Protein AF-A0A3S9SW79-F1 (afdb_monomer_lite)

pLDDT: mean 76.72, std 14.73, range [42.56, 94.56]

Organism: NCBI:txid1323375

InterPro domains:
  IPR001387 Cro/C1-type, helix-turn-helix domain [PF01381] (6-57)
  IPR001387 Cro/C1-type, helix-turn-helix domain [PF01381] (70-118)
  IPR001387 Cro/C1-type, helix-turn-helix domain [PS50943] (6-61)
  IPR001387 Cro/C1-type, helix-turn-helix domain [PS50943] (70-123)
  IPR001387 Cro/C1-type, helix-turn-helix domain [SM00530] (5-60)
  IPR001387 Cro/C1-type, helix-turn-helix domain [SM00530] (69-124)
  IPR001387 Cro/C1-type, helix-turn-helix domain [cd00093] (3-59)
  IPR001387 Cro/C1-type, helix-turn-helix domain [cd00093] (67-120)
  IPR010982 Lambda repressor-like, DNA-binding domain superfamily [G3DSA:1.10.260.40] (1-61)
  IPR010982 Lambda repressor-like, DNA-binding domain superfamily [G3DSA:1.10.260.40] (62-124)
  IPR010982 Lambda repressor-like, DNA-binding domain superfamily [SSF47413] (2-58)
  IPR010982 Lambda repressor-like, DNA-binding domain superfamily [SSF47413] (64-121)
  IPR050807 Transcriptional regulator/dioxygenase, bacterial-type [PTHR46797] (65-143)

Radius of gyration: 31.74 Å; chains: 1; bounding box: 71×30×80 Å

Foldseek 3Di:
DVLCVLVVLCVVVVHDLVNLCVQQVHDSVVNVCSNVVVDPDDLSRQLVSCVVSVDDCLVVDDDPDPLCSLVSLCVNVVHDLCRLCVQLVHDSVVNVCSNVVVDDDDPSSVVSSCVVSVHDCPVCVVVCVVVVVVVVVVVVLVVLQVVLQVVLCVVVVAWHWDWDADPQKIKIWIQHPVQGIDIDIDRNCQSVVDDPPRVVVVSVVRVVVRVVVSVVSVVVVD

Sequence (222 aa):
MIGEKLRKIREEKGLSIQQVTQIIGCSKNYLYRVEKGWQGVGLKYALKIEKIYGINLLDEIKFRSIGEKIKYARERLGLTEKQVAEKVGVSPDYIRALESNSKKPGVYIAEKLYKLLQMERELMEVQKQINTRMTKASMRKEKIGKELEKILNKTLKNGNITVACENDTYSIIAEVPHLGKARTSIPCRYLVLYGQETWKREARAVMYDLIREFARKQKRGA

Secondary structure (DSSP, 8-state):
-HHHHHHHHHHHTT--HHHHHHHHT--HHHHHHHHTTSSPPPHHHHHHHHHHHT---TTTS--SSHHHHHHHHHHHTT--HHHHHHHHTS-HHHHHHHHTTSS---HHHHHHHHHHHT----TTHHHHHHHHHHHHHHHHHHHHHHHHHHHHHHHSTT-EEEEEEETTEEEEEEEETTTEEEEEEEEHHHHHSS-TTTHHHHHHHHHHHHHHHHHHHHHT--

Structure (mmCIF, N/CA/C/O backbone):
data_AF-A0A3S9SW79-F1
#
_entry.id   AF-A0A3S9SW79-F1
#
loop_
_atom_site.group_PDB
_atom_site.id
_atom_site.type_symbol
_atom_site.label_atom_id
_atom_site.label_alt_id
_atom_site.label_comp_id
_atom_site.label_asym_id
_atom_site.label_entity_id
_atom_site.label_seq_id
_atom_site.pdbx_PDB_ins_code
_atom_site.Cartn_x
_atom_site.Cartn_y
_atom_site.Cartn_z
_atom_site.occupancy
_atom_site.B_iso_or_equiv
_atom_site.auth_seq_id
_atom_site.auth_comp_id
_atom_site.auth_asym_id
_atom_site.auth_atom_id
_atom_site.pdbx_PDB_model_num
ATOM 1 N N . MET A 1 1 ? -0.38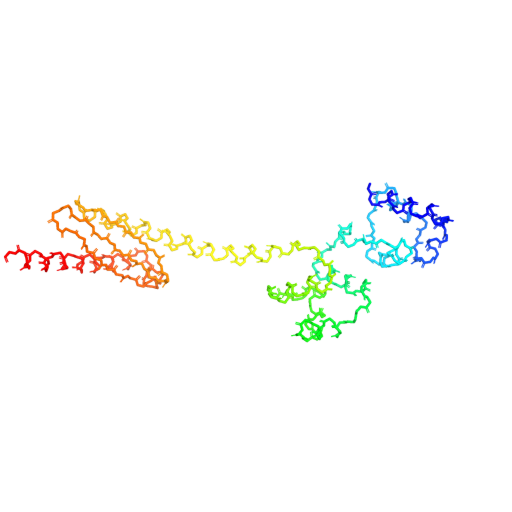2 14.163 18.769 1.00 71.56 1 MET A N 1
ATOM 2 C CA . MET A 1 1 ? -0.392 12.792 18.182 1.00 71.56 1 MET A CA 1
ATOM 3 C C . MET A 1 1 ? -1.805 12.399 17.735 1.00 71.56 1 MET A C 1
ATOM 5 O O . MET A 1 1 ? -2.753 13.025 18.193 1.00 71.56 1 MET A O 1
ATOM 9 N N . ILE A 1 2 ? -1.986 11.384 16.873 1.00 84.00 2 ILE A N 1
ATOM 10 C CA . ILE A 1 2 ? -3.324 10.960 16.390 1.00 84.00 2 ILE A CA 1
ATOM 11 C C . ILE A 1 2 ? -4.296 10.593 17.524 1.00 84.00 2 ILE A C 1
ATOM 13 O O . ILE A 1 2 ? -5.477 10.923 17.455 1.00 84.00 2 ILE A O 1
ATOM 17 N N . GLY A 1 3 ? -3.791 9.999 18.610 1.00 86.75 3 GLY A N 1
ATOM 18 C CA . GLY A 1 3 ? -4.587 9.660 19.794 1.00 86.75 3 GLY A CA 1
ATOM 19 C C . GLY A 1 3 ? -5.270 10.869 20.440 1.00 86.75 3 GLY A C 1
ATOM 20 O O . GLY A 1 3 ? -6.457 10.826 20.752 1.00 86.75 3 GLY A O 1
ATOM 21 N N . GLU A 1 4 ? -4.557 11.987 20.563 1.00 88.00 4 GLU A N 1
ATOM 22 C CA . GLU A 1 4 ? -5.117 13.217 21.131 1.00 88.00 4 GLU A CA 1
ATOM 23 C C . GLU A 1 4 ? -6.181 13.824 20.216 1.00 88.00 4 GLU A C 1
ATOM 25 O O . GLU A 1 4 ? -7.192 14.324 20.704 1.00 88.00 4 GLU A O 1
ATOM 30 N N . LYS A 1 5 ? -5.983 13.745 18.891 1.00 89.31 5 LYS A N 1
ATOM 31 C CA . LYS A 1 5 ? -6.990 14.177 17.911 1.00 89.31 5 LYS A CA 1
ATOM 32 C C . LYS A 1 5 ? -8.276 13.358 18.070 1.00 89.31 5 LYS A C 1
ATOM 34 O O . LYS A 1 5 ? -9.353 13.933 18.161 1.00 89.31 5 LYS A O 1
ATOM 39 N N . LEU A 1 6 ? -8.158 12.029 18.172 1.00 89.94 6 LEU A N 1
ATOM 40 C CA . LEU A 1 6 ? -9.296 11.132 18.410 1.00 89.94 6 LEU A CA 1
ATOM 41 C C . LEU A 1 6 ? -10.041 11.487 19.697 1.00 89.94 6 LEU A C 1
ATOM 43 O O . LEU A 1 6 ? -11.268 11.561 19.700 1.00 89.94 6 LEU A O 1
ATOM 47 N N . ARG A 1 7 ? -9.300 11.756 20.776 1.00 91.00 7 ARG A N 1
ATOM 48 C CA . ARG A 1 7 ? -9.883 12.157 22.054 1.00 91.00 7 ARG A CA 1
ATOM 49 C C . ARG A 1 7 ? -10.677 13.459 21.943 1.00 91.00 7 ARG A C 1
ATOM 51 O O . ARG A 1 7 ? -11.814 13.493 22.401 1.00 91.00 7 ARG A O 1
ATOM 58 N N . LYS A 1 8 ? -10.107 14.491 21.312 1.00 91.38 8 LYS A N 1
ATOM 59 C CA . LYS A 1 8 ? -10.785 15.783 21.115 1.00 91.38 8 LYS A CA 1
ATOM 60 C C . LYS A 1 8 ? -12.092 15.618 20.349 1.00 91.38 8 LYS A C 1
ATOM 62 O O . LYS A 1 8 ? -13.130 16.037 20.837 1.00 91.38 8 LYS A O 1
ATOM 67 N N . ILE A 1 9 ? -12.068 14.898 19.228 1.00 90.88 9 ILE A N 1
ATOM 68 C CA . ILE A 1 9 ? -13.274 14.655 18.422 1.00 90.88 9 ILE A CA 1
ATOM 69 C C . ILE A 1 9 ? -14.312 13.844 19.213 1.00 90.88 9 ILE A C 1
ATOM 71 O O . ILE A 1 9 ? -15.514 14.063 19.075 1.00 90.88 9 ILE A O 1
ATOM 75 N N . ARG A 1 10 ? -13.874 12.905 20.067 1.00 92.94 10 ARG A N 1
ATOM 76 C CA . ARG A 1 10 ? -14.788 12.162 20.948 1.00 92.94 10 ARG A CA 1
ATOM 77 C C . ARG A 1 10 ? -15.518 13.108 21.905 1.00 92.94 10 ARG A C 1
ATOM 79 O O . ARG A 1 10 ? -16.727 12.981 22.078 1.00 92.94 10 ARG A O 1
ATOM 86 N N . GLU A 1 11 ? -14.762 14.002 22.537 1.00 91.56 11 GLU A N 1
ATOM 87 C CA . GLU A 1 11 ? -15.253 14.976 23.514 1.00 91.56 11 GLU A CA 1
ATOM 88 C C . GLU A 1 11 ? -16.158 16.027 22.847 1.00 91.56 11 GLU A C 1
ATOM 90 O O . GLU A 1 11 ? -17.237 16.294 23.363 1.00 91.56 11 GLU A O 1
ATOM 95 N N . GLU A 1 12 ? -15.803 16.516 21.656 1.00 92.19 12 GLU A N 1
ATOM 96 C CA . GLU A 1 12 ? -16.633 17.415 20.833 1.00 92.19 12 GLU A CA 1
ATOM 97 C C . GLU A 1 12 ? -17.979 16.786 20.450 1.00 92.19 12 GLU A C 1
ATOM 99 O O . GLU A 1 12 ? -19.007 17.458 20.447 1.00 92.19 12 GLU A O 1
ATOM 104 N N . LYS A 1 13 ? -17.998 15.478 20.169 1.00 89.94 13 LYS A N 1
ATOM 105 C CA . LYS A 1 13 ? -19.234 14.725 19.903 1.00 89.94 13 LYS A CA 1
ATOM 106 C C . LYS A 1 13 ? -19.979 14.300 21.176 1.00 89.94 13 LYS A C 1
ATOM 108 O O . LYS A 1 13 ? -20.995 13.617 21.072 1.00 89.94 13 LYS A O 1
ATOM 113 N N . GLY A 1 14 ? -19.475 14.644 22.365 1.00 91.00 14 GLY A N 1
ATOM 114 C CA . GLY A 1 14 ? -20.087 14.297 23.652 1.00 91.00 14 GLY A CA 1
ATOM 115 C C . GLY A 1 14 ? -20.115 12.795 23.959 1.00 91.00 14 GLY A C 1
ATOM 116 O O . GLY A 1 14 ? -20.928 12.344 24.765 1.00 91.00 14 GLY A O 1
ATOM 117 N N . LEU A 1 15 ? -19.263 11.990 23.316 1.00 91.62 15 LEU A N 1
ATOM 118 C CA . LEU A 1 15 ? -19.290 10.534 23.448 1.00 91.62 15 LEU A CA 1
ATOM 119 C C . LEU A 1 15 ? -18.420 10.057 24.619 1.00 91.62 15 LEU A C 1
ATOM 121 O O . LEU A 1 15 ? -17.242 10.407 24.752 1.00 91.62 15 LEU A O 1
ATOM 125 N N . SER A 1 16 ? -18.956 9.165 25.451 1.00 93.00 16 SER A N 1
ATOM 126 C CA . SER A 1 16 ? -18.148 8.465 26.454 1.00 93.00 16 SER A CA 1
ATOM 127 C C . SER A 1 16 ? -17.285 7.376 25.809 1.00 93.00 16 SER A C 1
ATOM 129 O O . SER A 1 16 ? -17.657 6.768 24.802 1.00 93.00 16 SER A O 1
ATOM 131 N N . ILE A 1 17 ? -16.146 7.058 26.435 1.00 90.31 17 ILE A N 1
ATOM 132 C CA . ILE A 1 17 ? -15.296 5.925 26.023 1.00 90.31 17 ILE A CA 1
ATOM 133 C C . ILE A 1 17 ? -16.127 4.635 25.957 1.00 90.31 17 ILE A C 1
ATOM 135 O O . ILE A 1 17 ? -15.972 3.850 25.026 1.00 90.31 17 ILE A O 1
ATOM 139 N N . GLN A 1 18 ? -17.051 4.438 26.904 1.00 92.00 18 GLN A N 1
ATOM 140 C CA . GLN A 1 18 ? -17.908 3.256 26.955 1.00 92.00 18 GLN A CA 1
ATOM 141 C C . GLN A 1 18 ? -18.818 3.143 25.728 1.00 92.00 18 GLN A C 1
ATOM 143 O O . GLN A 1 18 ? -18.811 2.099 25.077 1.00 92.00 18 GLN A O 1
ATOM 148 N N . GLN A 1 19 ? -19.533 4.213 25.373 1.00 90.88 19 GLN A N 1
ATOM 149 C CA . GLN A 1 19 ? -20.408 4.229 24.195 1.00 90.88 19 GLN A CA 1
ATOM 150 C C . GLN A 1 19 ? -19.625 3.913 22.918 1.00 90.88 19 GLN A C 1
ATOM 152 O O . GLN A 1 19 ? -20.016 3.033 22.153 1.00 90.88 19 GLN A O 1
ATOM 157 N N . VAL A 1 20 ? -18.469 4.556 22.721 1.00 91.25 20 VAL A N 1
ATOM 158 C CA . VAL A 1 20 ? -17.630 4.308 21.540 1.00 91.25 20 VAL A CA 1
ATOM 159 C C . VAL A 1 20 ? -17.139 2.860 21.503 1.00 91.25 20 VAL A C 1
ATOM 161 O O . VAL A 1 20 ? -17.222 2.200 20.466 1.00 91.25 20 VAL A O 1
ATOM 164 N N . THR A 1 21 ? -16.668 2.326 22.632 1.00 92.62 21 THR A N 1
ATOM 165 C CA . THR A 1 21 ? -16.169 0.943 22.701 1.00 92.62 21 THR A CA 1
ATOM 166 C C . THR A 1 21 ? -17.250 -0.091 22.409 1.00 92.62 21 THR A C 1
ATOM 168 O O . THR A 1 21 ? -16.954 -1.106 21.780 1.00 92.62 21 THR A O 1
ATOM 171 N N . GLN A 1 22 ? -18.501 0.189 22.783 1.00 91.81 22 GLN A N 1
ATOM 172 C CA . GLN A 1 22 ? -19.644 -0.681 22.521 1.00 91.81 22 GLN A CA 1
ATOM 173 C C . GLN A 1 22 ? -20.011 -0.709 21.031 1.00 91.81 22 GLN A C 1
ATOM 175 O O . GLN A 1 22 ? -20.285 -1.778 20.494 1.00 91.81 22 GLN A O 1
ATOM 180 N N . ILE A 1 23 ? -19.917 0.431 20.339 1.00 90.19 23 ILE A N 1
ATOM 181 C CA . ILE A 1 23 ? -20.141 0.518 18.885 1.00 90.19 23 ILE A CA 1
ATOM 182 C C . ILE A 1 23 ? -19.002 -0.169 18.112 1.00 90.19 23 ILE A C 1
ATOM 184 O O . ILE A 1 23 ? -19.226 -0.926 17.164 1.00 90.19 23 ILE A O 1
ATOM 188 N N . ILE A 1 24 ? -17.750 0.075 18.509 1.00 90.12 24 ILE A N 1
ATOM 189 C CA . ILE A 1 24 ? -16.577 -0.501 17.836 1.00 90.12 24 ILE A CA 1
ATOM 190 C C . ILE A 1 24 ? -16.459 -2.008 18.121 1.00 90.12 24 ILE A C 1
ATOM 192 O O . ILE A 1 24 ? -16.020 -2.773 17.252 1.00 90.12 24 ILE A O 1
ATOM 196 N N . GLY A 1 25 ? -16.868 -2.447 19.312 1.00 90.31 25 GLY A N 1
ATOM 197 C CA . GLY A 1 25 ? -16.640 -3.797 19.824 1.00 90.31 25 GLY A CA 1
ATOM 198 C C . GLY A 1 25 ? -15.189 -4.010 20.266 1.00 90.31 25 GLY A C 1
ATOM 199 O O . GLY A 1 25 ? -14.584 -5.026 19.927 1.00 90.31 25 GLY A O 1
ATOM 200 N N . CYS A 1 26 ? -14.600 -3.029 20.957 1.00 89.75 26 CYS A N 1
ATOM 201 C CA . CYS A 1 26 ? -13.252 -3.107 21.533 1.00 89.75 26 CYS A CA 1
ATOM 202 C C . CYS A 1 26 ? -13.289 -2.902 23.058 1.00 89.75 26 CYS A C 1
ATOM 204 O O . CYS A 1 26 ? -14.315 -2.526 23.615 1.00 89.75 26 CYS A O 1
ATOM 206 N N . SER A 1 27 ? -12.184 -3.167 23.763 1.00 92.88 27 SER A N 1
ATOM 207 C CA . SER A 1 27 ? -12.131 -2.945 25.214 1.00 92.88 27 SER A CA 1
ATOM 208 C C . SER A 1 27 ? -11.918 -1.465 25.557 1.00 92.88 27 SER A C 1
ATOM 210 O O . SER A 1 27 ? -11.235 -0.739 24.830 1.00 92.88 27 SER A O 1
ATOM 212 N N . LYS A 1 28 ? -12.434 -1.020 26.713 1.00 93.62 28 LYS A N 1
ATOM 213 C CA . LYS A 1 28 ? -12.203 0.343 27.235 1.00 93.62 28 LYS A CA 1
ATOM 214 C C . LYS A 1 28 ? -10.713 0.680 27.327 1.00 93.62 28 LYS A C 1
ATOM 216 O O . LYS A 1 28 ? -10.291 1.739 26.868 1.00 93.62 28 LYS A O 1
ATOM 221 N N . ASN A 1 29 ? -9.912 -0.259 27.837 1.00 93.00 29 ASN A N 1
ATOM 222 C CA . ASN A 1 29 ? -8.459 -0.103 27.926 1.00 93.00 29 ASN A CA 1
ATOM 223 C C . ASN A 1 29 ? -7.797 0.062 26.556 1.00 93.00 29 ASN A C 1
ATOM 225 O O . ASN A 1 29 ? -6.846 0.828 26.439 1.00 93.00 29 ASN A O 1
ATOM 229 N N . TYR A 1 30 ? -8.282 -0.625 25.520 1.00 92.88 30 TYR A N 1
ATOM 230 C CA . TYR A 1 30 ? -7.734 -0.470 24.177 1.00 92.88 30 TYR A CA 1
ATOM 231 C C . TYR A 1 30 ? -7.924 0.963 23.663 1.00 92.88 30 TYR A C 1
ATOM 233 O O . TYR A 1 30 ? -6.940 1.611 23.308 1.00 92.88 30 TYR A O 1
ATOM 241 N N . LEU A 1 31 ? -9.160 1.480 23.685 1.00 91.12 31 LEU A N 1
ATOM 242 C CA . LEU A 1 31 ? -9.441 2.839 23.208 1.00 91.12 31 LEU A CA 1
ATOM 243 C C . LEU A 1 31 ? -8.705 3.896 24.046 1.00 91.12 31 LEU A C 1
ATOM 245 O O . LEU A 1 31 ? -8.136 4.828 23.487 1.00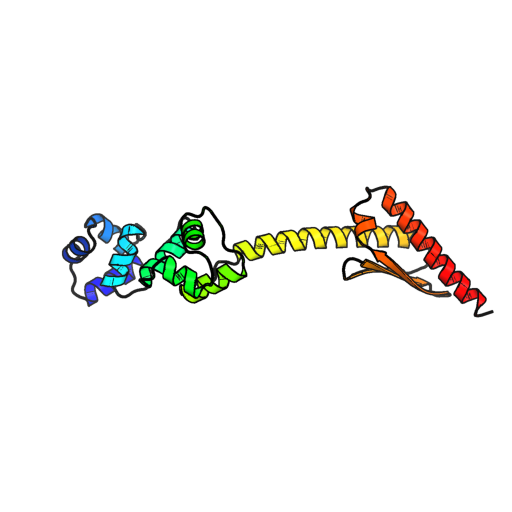 91.12 31 LEU A O 1
ATOM 249 N N . TYR A 1 32 ? -8.622 3.704 25.365 1.00 92.12 32 TYR A N 1
ATOM 250 C CA . TYR A 1 32 ? -7.860 4.581 26.254 1.00 92.12 32 TYR A CA 1
ATOM 251 C C . TYR A 1 32 ? -6.370 4.662 25.878 1.00 92.12 32 TYR A C 1
ATOM 253 O O . TYR A 1 32 ? -5.818 5.755 25.750 1.00 92.12 32 TYR A O 1
ATOM 261 N N . ARG A 1 33 ? -5.711 3.516 25.654 1.00 92.69 33 ARG A N 1
ATOM 262 C CA . ARG A 1 33 ? -4.292 3.471 25.255 1.00 92.69 33 ARG A CA 1
ATOM 263 C C . ARG A 1 33 ? -4.057 4.128 23.897 1.00 92.69 33 ARG A C 1
ATOM 265 O O . ARG A 1 33 ? -3.026 4.773 23.714 1.00 92.69 33 ARG A O 1
ATOM 272 N N . VAL A 1 34 ? -5.006 3.972 22.974 1.00 90.88 34 VAL A N 1
ATOM 273 C CA . VAL A 1 34 ? -4.976 4.628 21.662 1.00 90.88 34 VAL A CA 1
ATOM 274 C C . VAL A 1 34 ? -5.091 6.144 21.805 1.00 90.88 34 VAL A C 1
ATOM 276 O O . VAL A 1 34 ? -4.254 6.864 21.270 1.00 90.88 34 VAL A O 1
ATOM 279 N N . GLU A 1 35 ? -6.059 6.641 22.579 1.00 90.94 35 GLU A N 1
ATOM 280 C CA . GLU A 1 35 ? -6.247 8.081 22.812 1.00 90.94 35 GLU A CA 1
ATOM 281 C C . GLU A 1 35 ? -5.051 8.731 23.524 1.00 90.94 35 GLU A C 1
ATOM 283 O O . GLU A 1 35 ? -4.701 9.874 23.241 1.00 90.94 35 GLU A O 1
ATOM 288 N N . LYS A 1 36 ? -4.371 7.994 24.409 1.00 90.75 36 LYS A N 1
ATOM 289 C CA . LYS A 1 36 ? -3.125 8.441 25.057 1.00 90.75 36 LYS A CA 1
ATOM 290 C C . LYS A 1 36 ? -1.883 8.333 24.166 1.00 90.75 36 LYS A C 1
ATOM 292 O O . LYS A 1 36 ? -0.822 8.805 24.558 1.00 90.75 36 LYS A O 1
ATOM 297 N N . GLY A 1 37 ? -1.988 7.710 22.991 1.00 86.81 37 GLY A N 1
ATOM 298 C CA . GLY A 1 37 ? -0.864 7.495 22.076 1.00 86.81 37 GLY A CA 1
ATOM 299 C C . GLY A 1 37 ? 0.115 6.399 22.510 1.00 86.81 37 GLY A C 1
ATOM 300 O O . GLY A 1 37 ? 1.162 6.242 21.893 1.00 86.81 37 GLY A O 1
ATOM 301 N N . TRP A 1 38 ? -0.213 5.607 23.536 1.00 86.69 38 TRP A N 1
ATOM 302 C CA . TRP A 1 38 ? 0.601 4.459 23.963 1.00 86.69 38 TRP A CA 1
ATOM 303 C C . TRP A 1 38 ? 0.489 3.268 23.007 1.00 86.69 38 TRP A C 1
ATOM 305 O O . TRP A 1 38 ? 1.271 2.322 23.091 1.00 86.69 38 TRP A O 1
ATOM 315 N N . GLN A 1 39 ? -0.527 3.271 22.143 1.00 85.94 39 GLN A N 1
ATOM 316 C CA . GLN A 1 39 ? -0.784 2.212 21.180 1.00 85.94 39 GLN A CA 1
ATOM 317 C C . GLN A 1 39 ? -1.389 2.787 19.893 1.00 85.94 39 GLN A C 1
ATOM 319 O O . GLN A 1 39 ? -2.214 3.692 19.941 1.00 85.94 39 GLN A O 1
ATOM 324 N N . GLY A 1 40 ? -1.001 2.245 18.738 1.00 84.19 40 GLY A N 1
ATOM 325 C CA . GLY A 1 40 ? -1.594 2.610 17.449 1.00 84.19 40 GLY A CA 1
ATOM 326 C C . GLY A 1 40 ? -2.992 2.017 17.228 1.00 84.19 40 GLY A C 1
ATOM 327 O O . GLY A 1 40 ? -3.399 1.044 17.877 1.00 84.19 40 GLY A O 1
ATOM 328 N N . VAL A 1 41 ? -3.720 2.578 16.262 1.00 85.44 41 VAL A N 1
ATOM 329 C CA . VAL A 1 41 ? -5.017 2.044 15.833 1.00 85.44 41 VAL A CA 1
ATOM 330 C C . VAL A 1 41 ? -4.807 0.730 15.078 1.00 85.44 41 VAL A C 1
ATOM 332 O O . VAL A 1 41 ? -3.999 0.633 14.159 1.00 85.44 41 VAL A O 1
ATOM 335 N N . GLY A 1 42 ? -5.539 -0.306 15.472 1.00 85.19 42 GLY A N 1
ATOM 336 C CA . GLY A 1 42 ? -5.510 -1.605 14.819 1.00 85.19 42 GLY A CA 1
ATOM 337 C C . GLY A 1 42 ? -6.439 -1.612 13.612 1.00 85.19 42 GLY A C 1
ATOM 338 O O . GLY A 1 42 ? -7.580 -1.163 13.715 1.00 85.19 42 GLY A O 1
ATOM 339 N N . LEU A 1 43 ? -5.981 -2.201 12.504 1.00 83.94 43 LEU A N 1
ATOM 340 C CA . LEU A 1 43 ? -6.724 -2.360 11.243 1.00 83.94 43 LEU A CA 1
ATOM 341 C C . LEU A 1 43 ? -8.182 -2.813 11.433 1.00 83.94 43 LEU A C 1
ATOM 343 O O . LEU A 1 43 ? -9.091 -2.249 10.835 1.00 83.94 43 LEU A O 1
ATOM 347 N N . LYS A 1 44 ? -8.417 -3.782 12.330 1.00 85.25 44 LYS A N 1
ATOM 348 C CA . LYS A 1 44 ? -9.755 -4.317 12.643 1.00 85.25 44 LYS A CA 1
ATOM 349 C C . LYS A 1 44 ? -10.747 -3.239 13.103 1.00 85.25 44 LYS A C 1
ATOM 351 O O . LYS A 1 44 ? -11.940 -3.343 12.832 1.00 85.25 44 LYS A O 1
ATOM 356 N N . TYR A 1 45 ? -10.267 -2.243 13.842 1.00 88.44 45 TYR A N 1
ATOM 357 C CA . TYR A 1 45 ? -11.099 -1.202 14.448 1.00 88.44 45 TYR A CA 1
ATOM 358 C C . TYR A 1 45 ? -11.074 0.101 13.654 1.00 88.44 45 TYR A C 1
ATOM 360 O O . TYR A 1 45 ? -12.014 0.883 13.756 1.00 88.44 45 TYR A O 1
ATOM 368 N N . ALA A 1 46 ? -10.036 0.309 12.846 1.00 88.88 46 ALA A N 1
ATOM 369 C CA . ALA A 1 46 ? -9.789 1.529 12.094 1.00 88.88 46 ALA A CA 1
ATOM 370 C C . ALA A 1 46 ? -10.996 1.992 11.266 1.00 88.88 46 ALA A C 1
ATOM 372 O O . ALA A 1 46 ? -11.459 3.107 11.467 1.00 88.88 46 ALA A O 1
ATOM 373 N N . LEU A 1 47 ? -11.601 1.116 10.455 1.00 88.06 47 LEU A N 1
ATOM 374 C CA . LEU A 1 47 ? -12.776 1.476 9.644 1.00 88.06 47 LEU A CA 1
ATOM 375 C C . LEU A 1 47 ? -13.984 1.905 10.488 1.00 88.06 47 LEU A C 1
ATOM 377 O O . LEU A 1 47 ? -14.744 2.787 10.098 1.00 88.06 47 LEU A O 1
ATOM 381 N N . LYS A 1 48 ? -14.191 1.276 11.652 1.00 90.31 48 LYS A N 1
ATOM 382 C CA . LYS A 1 48 ? -15.284 1.655 12.559 1.00 90.31 48 LYS A CA 1
ATOM 383 C C . LYS A 1 48 ? -14.998 2.997 13.227 1.00 90.31 48 LYS A C 1
ATOM 385 O O . LYS A 1 48 ? -15.908 3.803 13.380 1.00 90.31 48 LYS A O 1
ATOM 390 N N . ILE A 1 49 ? -13.740 3.235 13.592 1.00 89.00 49 ILE A N 1
ATOM 391 C CA . ILE A 1 49 ? -13.281 4.510 14.142 1.00 89.00 49 ILE A CA 1
ATOM 392 C C . ILE A 1 49 ? -13.465 5.612 13.091 1.00 89.00 49 ILE A C 1
ATOM 394 O O . ILE A 1 49 ? -14.140 6.591 13.376 1.00 89.00 49 ILE A O 1
ATOM 398 N N . GLU A 1 50 ? -12.985 5.447 11.859 1.00 89.88 50 GLU A N 1
ATOM 399 C CA . GLU A 1 50 ? -13.179 6.446 10.795 1.00 89.88 50 GLU A CA 1
ATOM 400 C C . GLU A 1 50 ? -14.655 6.803 10.599 1.00 89.88 50 GLU A C 1
ATOM 402 O O . GLU A 1 50 ? -14.989 7.982 10.517 1.00 89.88 50 GLU A O 1
ATOM 407 N N . LYS A 1 51 ? -15.555 5.811 10.622 1.00 87.38 51 LYS A N 1
ATOM 408 C CA . LYS A 1 51 ? -17.004 6.043 10.511 1.00 87.38 51 LYS A CA 1
ATOM 409 C C . LYS A 1 51 ? -17.581 6.860 11.672 1.00 87.38 51 LYS A C 1
ATOM 411 O O . LYS A 1 51 ? -18.401 7.738 11.435 1.00 87.38 51 LYS A O 1
ATOM 416 N N . ILE A 1 52 ? -17.174 6.586 12.914 1.00 87.88 52 ILE A N 1
ATOM 417 C CA . ILE A 1 52 ? -17.672 7.313 14.098 1.00 87.88 52 ILE A CA 1
ATOM 418 C C . ILE A 1 52 ? -17.099 8.728 14.142 1.00 87.88 52 ILE A C 1
ATOM 420 O O . ILE A 1 52 ? -17.808 9.697 14.413 1.00 87.88 52 ILE A O 1
ATOM 424 N N . TYR A 1 53 ? -15.797 8.854 13.906 1.00 86.44 53 TYR A N 1
ATOM 425 C CA . TYR A 1 53 ? -15.061 10.092 14.116 1.00 86.44 53 TYR A CA 1
ATOM 426 C C . TYR A 1 53 ? -15.097 11.010 12.888 1.00 86.44 53 TYR A C 1
ATOM 428 O O . TYR A 1 53 ? -15.067 12.223 13.060 1.00 86.44 53 TYR A O 1
ATOM 436 N N . GLY A 1 54 ? -15.301 10.473 11.683 1.00 84.50 54 GLY A N 1
ATOM 437 C CA . GLY A 1 54 ? -15.343 11.242 10.436 1.00 84.50 54 GLY A CA 1
ATOM 438 C C . GLY A 1 54 ? -13.960 11.710 9.982 1.00 84.50 54 GLY A C 1
ATOM 439 O O . GLY A 1 54 ? -13.835 12.786 9.410 1.00 8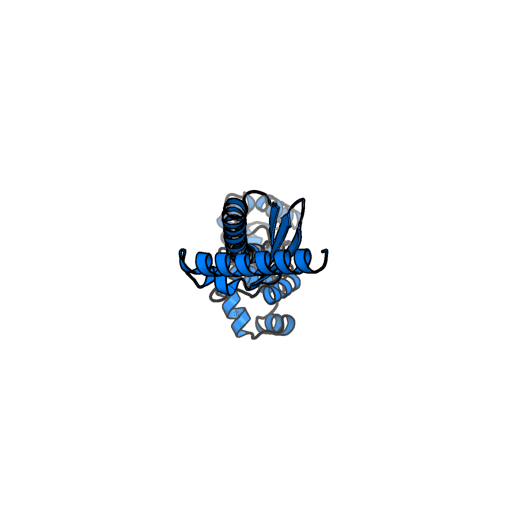4.50 54 GLY A O 1
ATOM 440 N N . ILE A 1 55 ? -12.918 10.932 10.280 1.00 85.62 55 ILE A N 1
ATOM 441 C CA . ILE A 1 55 ? -11.527 11.263 9.953 1.00 85.62 55 ILE A CA 1
ATOM 442 C C . ILE A 1 55 ? -10.908 10.227 9.024 1.00 85.62 55 ILE A C 1
ATOM 444 O O . ILE A 1 55 ? -11.379 9.096 8.938 1.00 85.62 55 ILE A O 1
ATOM 448 N N . ASN A 1 56 ? -9.812 10.616 8.380 1.00 85.12 56 ASN A N 1
ATOM 449 C CA . ASN A 1 56 ? -8.969 9.727 7.597 1.00 85.12 56 ASN A CA 1
ATOM 450 C C . ASN A 1 56 ? -7.787 9.246 8.457 1.00 85.12 56 ASN A C 1
ATOM 452 O O . ASN A 1 56 ? -7.006 10.057 8.949 1.00 85.12 56 ASN A O 1
ATOM 456 N N . LEU A 1 57 ? -7.673 7.931 8.647 1.00 85.06 57 LE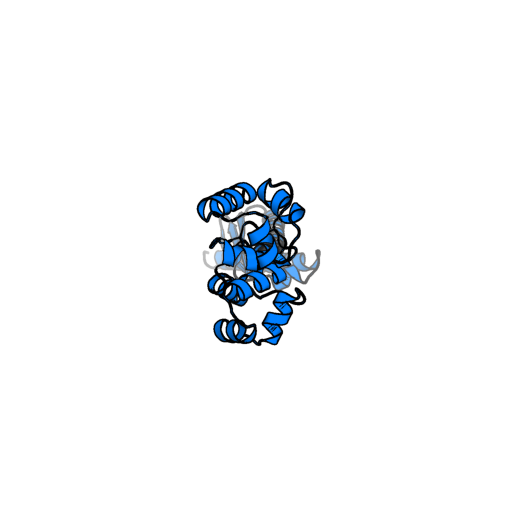U A N 1
ATOM 457 C CA . LEU A 1 57 ? -6.594 7.264 9.380 1.00 85.06 57 LEU A CA 1
ATOM 458 C C . LEU A 1 57 ? -5.593 6.551 8.460 1.00 85.06 57 LEU A C 1
ATOM 460 O O . LEU A 1 57 ? -4.661 5.924 8.959 1.00 85.06 57 LEU A O 1
ATOM 464 N N . LEU A 1 58 ? -5.763 6.609 7.137 1.00 82.62 58 LEU A N 1
ATOM 465 C CA . LEU A 1 58 ? -4.922 5.874 6.185 1.00 82.62 58 LEU A CA 1
ATOM 466 C C . LEU A 1 58 ? -3.440 6.211 6.307 1.00 82.62 58 LEU A C 1
ATOM 468 O O . LEU A 1 58 ? -2.624 5.310 6.178 1.00 82.62 58 LEU A O 1
ATOM 472 N N . ASP A 1 59 ? -3.086 7.462 6.564 1.00 77.88 59 ASP A N 1
ATOM 473 C CA . ASP A 1 59 ? -1.675 7.855 6.662 1.00 77.88 59 ASP A CA 1
ATOM 474 C C . ASP A 1 59 ? -1.148 7.760 8.105 1.00 77.88 59 ASP A C 1
ATOM 476 O O . ASP A 1 59 ? 0.053 7.780 8.350 1.00 77.88 59 ASP A O 1
ATOM 480 N N . GLU A 1 60 ? -2.048 7.569 9.073 1.00 79.69 60 GLU A N 1
ATOM 481 C CA . GLU A 1 60 ? -1.736 7.483 10.505 1.00 79.69 60 GLU A CA 1
ATOM 482 C C . GLU A 1 60 ? -1.564 6.019 10.971 1.00 79.69 60 GLU A C 1
ATOM 484 O O . GLU A 1 60 ? -1.007 5.746 12.038 1.00 79.69 60 GLU A O 1
ATOM 489 N N . ILE A 1 61 ? -2.047 5.047 10.186 1.00 83.00 61 ILE A N 1
ATOM 490 C CA . ILE A 1 61 ? -1.941 3.614 10.485 1.00 83.00 61 ILE A CA 1
ATOM 491 C C . ILE A 1 61 ? -0.685 3.027 9.848 1.00 83.00 61 ILE A C 1
ATOM 493 O O . ILE A 1 61 ? -0.426 3.157 8.654 1.00 83.00 61 ILE A O 1
ATOM 497 N N . LYS A 1 62 ? 0.065 2.262 10.644 1.00 82.25 62 LYS A N 1
ATOM 498 C CA . LYS A 1 62 ? 1.183 1.464 10.143 1.00 82.25 62 LYS A CA 1
ATOM 499 C C . LYS A 1 62 ? 0.678 0.134 9.579 1.00 82.25 62 LYS A C 1
ATOM 501 O O . LYS A 1 62 ? 0.268 -0.749 10.334 1.00 82.25 62 LYS A O 1
ATOM 506 N N . PHE A 1 63 ? 0.748 -0.022 8.261 1.00 83.25 63 PHE A N 1
ATOM 507 C CA . PHE A 1 63 ? 0.431 -1.275 7.566 1.00 83.25 63 PHE A CA 1
ATOM 508 C C . PHE A 1 63 ? 1.655 -2.189 7.512 1.00 83.25 63 PHE A C 1
ATOM 510 O O . PHE A 1 63 ? 2.788 -1.718 7.411 1.00 83.25 63 PHE A O 1
ATOM 517 N N . ARG A 1 64 ? 1.445 -3.509 7.560 1.00 84.06 64 ARG A N 1
ATOM 518 C CA . ARG A 1 64 ? 2.538 -4.490 7.438 1.00 84.06 64 ARG A CA 1
ATOM 519 C C . ARG A 1 64 ? 2.951 -4.696 5.989 1.00 84.06 64 ARG A C 1
ATOM 521 O O . ARG A 1 64 ? 4.075 -5.108 5.718 1.00 84.06 64 ARG A O 1
ATOM 528 N N . SER A 1 65 ? 2.035 -4.444 5.059 1.00 83.94 65 SER A N 1
ATOM 529 C CA . SER A 1 65 ? 2.277 -4.567 3.628 1.00 83.94 65 SER A CA 1
ATOM 530 C C . SER A 1 65 ? 1.458 -3.560 2.827 1.00 83.94 65 SER A C 1
ATOM 532 O O . SER A 1 65 ? 0.462 -3.007 3.297 1.00 83.94 65 SER A O 1
ATOM 534 N N . ILE A 1 66 ? 1.860 -3.368 1.572 1.00 83.81 66 ILE A N 1
ATOM 535 C CA . ILE A 1 66 ? 1.096 -2.581 0.601 1.00 83.81 66 ILE A CA 1
ATOM 536 C C . ILE A 1 66 ? -0.276 -3.224 0.355 1.00 83.81 66 ILE A C 1
ATOM 538 O O . ILE A 1 66 ? -1.258 -2.500 0.242 1.00 83.81 66 ILE A O 1
ATOM 542 N N . GLY A 1 67 ? -0.361 -4.560 0.332 1.00 87.38 67 GLY A N 1
ATOM 543 C CA . GLY A 1 67 ? -1.626 -5.282 0.168 1.00 87.38 67 GLY A CA 1
ATOM 544 C C . GLY A 1 67 ? -2.646 -4.955 1.260 1.00 87.38 67 GLY A C 1
ATOM 545 O O . GLY A 1 67 ? -3.799 -4.656 0.955 1.00 87.38 67 GLY A O 1
ATOM 546 N N . GLU A 1 68 ? -2.207 -4.889 2.522 1.00 88.00 68 GLU A N 1
ATOM 547 C CA . GLU A 1 68 ? -3.066 -4.449 3.632 1.00 88.00 68 GLU A CA 1
ATOM 548 C C . GLU A 1 68 ? -3.524 -2.993 3.461 1.00 88.00 68 GLU A C 1
ATOM 550 O O . GLU A 1 68 ? -4.695 -2.693 3.698 1.00 88.00 68 GLU A O 1
ATOM 555 N N . LYS A 1 69 ? -2.630 -2.099 3.012 1.00 87.94 69 LYS A N 1
ATOM 556 C CA . LYS A 1 69 ? -2.955 -0.684 2.755 1.00 87.94 69 LYS A CA 1
ATOM 557 C C . LYS A 1 69 ? -4.002 -0.549 1.641 1.00 87.94 69 LYS A C 1
ATOM 559 O O . LYS A 1 69 ? -4.954 0.212 1.785 1.00 87.94 69 LYS A O 1
ATOM 564 N N . ILE A 1 70 ? -3.862 -1.330 0.565 1.00 90.25 70 ILE A N 1
ATOM 565 C CA . ILE A 1 70 ? -4.811 -1.386 -0.560 1.00 90.25 70 ILE A CA 1
ATOM 566 C C . ILE A 1 70 ? -6.181 -1.869 -0.085 1.00 90.25 70 ILE A C 1
ATOM 568 O O . ILE A 1 70 ? -7.185 -1.203 -0.336 1.00 90.25 70 ILE A O 1
ATOM 572 N N . LYS A 1 71 ? -6.218 -2.995 0.637 1.00 91.44 71 LYS A N 1
ATOM 573 C CA . LYS A 1 71 ? -7.459 -3.565 1.168 1.00 91.44 71 LYS A CA 1
ATOM 574 C C . LYS A 1 71 ? -8.188 -2.568 2.063 1.00 91.44 71 LYS A C 1
ATOM 576 O O . LYS A 1 71 ? -9.381 -2.332 1.890 1.00 91.44 71 LYS A O 1
ATOM 581 N N . TYR A 1 72 ? -7.456 -1.950 2.985 1.00 90.56 72 TYR A N 1
ATOM 582 C CA . TYR A 1 72 ? -8.008 -0.955 3.891 1.00 90.56 72 TYR A CA 1
ATOM 583 C C . TYR A 1 72 ? -8.575 0.258 3.145 1.00 90.56 72 TYR A C 1
ATOM 585 O O . TYR A 1 72 ? -9.717 0.648 3.382 1.00 90.56 72 TYR A O 1
ATOM 593 N N . ALA A 1 73 ? -7.818 0.822 2.200 1.00 90.44 73 ALA A N 1
ATOM 594 C CA . ALA A 1 73 ? -8.272 1.965 1.416 1.00 90.44 73 ALA A CA 1
ATOM 595 C C . ALA A 1 73 ? -9.507 1.629 0.561 1.00 90.44 73 ALA A C 1
ATOM 597 O O . ALA A 1 73 ? -10.421 2.448 0.452 1.00 90.44 73 ALA A O 1
ATOM 598 N N . ARG A 1 74 ? -9.575 0.409 0.006 1.00 92.81 74 ARG A N 1
ATOM 599 C CA . ARG A 1 74 ? -10.749 -0.094 -0.719 1.00 92.81 74 ARG A CA 1
ATOM 600 C C . ARG A 1 74 ? -11.980 -0.168 0.186 1.00 92.81 74 ARG A C 1
ATOM 602 O O . ARG A 1 74 ? -13.042 0.327 -0.187 1.00 92.81 74 ARG A O 1
ATOM 609 N N . GLU A 1 75 ? -11.846 -0.785 1.358 1.00 90.81 75 GLU A N 1
ATOM 610 C CA . GLU A 1 75 ? -12.952 -0.969 2.306 1.00 90.81 75 GLU A CA 1
ATOM 611 C C . GLU A 1 75 ? -13.445 0.359 2.888 1.00 90.81 75 GLU A C 1
ATOM 613 O O . GLU A 1 75 ? -14.652 0.546 3.046 1.00 90.81 75 GLU A O 1
ATOM 618 N N . ARG A 1 76 ? -12.538 1.312 3.125 1.00 89.25 76 ARG A N 1
ATOM 619 C CA . ARG A 1 76 ? -12.876 2.684 3.526 1.00 89.25 76 ARG A CA 1
ATOM 620 C C . ARG A 1 76 ? -13.774 3.378 2.504 1.00 89.25 76 ARG A C 1
ATOM 622 O O . ARG A 1 76 ? -14.724 4.052 2.886 1.00 89.25 76 ARG A O 1
ATOM 629 N N . LEU A 1 77 ? -13.499 3.188 1.214 1.00 89.38 77 LEU A N 1
ATOM 630 C CA . LEU A 1 77 ? -14.311 3.735 0.123 1.00 89.38 77 LEU A CA 1
ATOM 631 C C . LEU A 1 77 ? -15.583 2.914 -0.160 1.00 89.38 77 LEU A C 1
ATOM 633 O O . LEU A 1 77 ? -16.332 3.255 -1.072 1.00 89.38 77 LEU A O 1
ATOM 637 N N . GLY A 1 78 ? -15.827 1.826 0.581 1.00 89.88 78 GLY A N 1
ATOM 638 C CA . GLY A 1 78 ? -16.991 0.958 0.385 1.00 89.88 78 GLY A CA 1
ATOM 639 C C . GLY A 1 78 ? -16.979 0.189 -0.939 1.00 89.88 78 GLY A C 1
ATOM 640 O O . GLY A 1 78 ? -18.031 -0.242 -1.404 1.00 89.88 78 GLY A O 1
ATOM 641 N N . LEU A 1 79 ? -15.810 0.028 -1.566 1.00 92.88 79 LEU A N 1
ATOM 642 C CA . LEU A 1 79 ? -15.684 -0.625 -2.866 1.00 92.88 79 LEU A CA 1
ATOM 643 C C . LEU A 1 79 ? -15.477 -2.138 -2.717 1.00 92.88 79 LEU A C 1
ATOM 645 O O . LEU A 1 79 ? -14.752 -2.623 -1.843 1.00 92.88 79 LEU A O 1
ATOM 649 N N . THR A 1 80 ? -16.069 -2.903 -3.627 1.00 94.06 80 THR A N 1
ATOM 650 C CA . THR A 1 80 ? -15.797 -4.341 -3.765 1.00 94.06 80 THR A CA 1
ATOM 651 C C . THR A 1 80 ? -14.534 -4.588 -4.595 1.00 94.06 80 THR A C 1
ATOM 653 O O . THR A 1 80 ? -14.128 -3.740 -5.393 1.00 94.06 80 THR A O 1
ATOM 656 N N . GLU A 1 81 ? -13.918 -5.768 -4.449 1.00 93.56 81 GLU A N 1
ATOM 657 C CA . GLU A 1 81 ? -12.775 -6.182 -5.286 1.00 93.56 81 GLU A CA 1
ATOM 658 C C . GLU A 1 81 ? -13.108 -6.067 -6.784 1.00 93.56 81 GLU A C 1
ATOM 660 O O . GLU A 1 81 ? -12.295 -5.572 -7.561 1.00 93.56 81 GLU A O 1
ATOM 665 N N . LYS A 1 82 ? -14.333 -6.456 -7.175 1.00 94.31 82 LYS A N 1
ATOM 666 C CA . LYS A 1 82 ? -14.826 -6.390 -8.560 1.00 94.31 82 LYS A CA 1
ATOM 667 C C . LYS A 1 82 ? -14.903 -4.955 -9.080 1.00 94.31 82 LYS A C 1
ATOM 669 O O . LYS A 1 82 ? -14.364 -4.670 -10.140 1.00 94.31 82 LYS A O 1
ATOM 674 N N . GLN A 1 83 ? -15.480 -4.038 -8.304 1.00 94.50 83 GLN A N 1
ATOM 675 C CA . GLN A 1 83 ? -15.588 -2.628 -8.698 1.00 94.50 83 GLN A CA 1
ATOM 676 C C . GLN A 1 83 ? -14.220 -1.952 -8.841 1.00 94.50 83 GLN A C 1
ATOM 678 O O . GLN A 1 83 ? -14.029 -1.121 -9.727 1.00 94.50 83 GLN A O 1
ATOM 683 N N . VAL A 1 84 ? -13.258 -2.284 -7.973 1.00 94.38 84 VAL A N 1
ATOM 684 C CA . VAL A 1 84 ? -11.880 -1.789 -8.123 1.00 94.38 84 VAL A CA 1
ATOM 685 C C . VAL A 1 84 ? -11.248 -2.366 -9.385 1.00 94.38 84 VAL A C 1
ATOM 687 O O . VAL A 1 84 ? -10.645 -1.623 -10.156 1.00 94.38 84 VAL A O 1
ATOM 690 N N . ALA A 1 85 ? -11.414 -3.667 -9.620 1.00 94.56 85 ALA A N 1
ATOM 691 C CA . ALA A 1 85 ? -10.871 -4.350 -10.784 1.00 94.56 85 ALA A CA 1
ATOM 692 C C . ALA A 1 85 ? -11.395 -3.750 -12.100 1.00 94.56 85 ALA A C 1
ATOM 694 O O . ALA A 1 85 ? -10.597 -3.409 -12.971 1.00 94.56 85 ALA A O 1
ATOM 695 N N . GLU A 1 86 ? -12.705 -3.512 -12.196 1.00 94.50 86 GLU A N 1
ATOM 696 C CA . GLU A 1 86 ? -13.356 -2.860 -13.339 1.00 94.50 86 GLU A CA 1
ATOM 697 C C . GLU A 1 86 ? -12.818 -1.445 -13.580 1.00 94.50 86 GLU A C 1
ATOM 699 O O . GLU A 1 86 ? -12.409 -1.119 -14.693 1.00 94.50 86 GLU A O 1
ATOM 704 N N . LYS A 1 87 ? -12.734 -0.612 -12.533 1.00 92.38 87 LYS A N 1
ATOM 705 C CA . LYS A 1 87 ? -12.235 0.771 -12.650 1.00 92.38 87 LYS A CA 1
ATOM 706 C C . LYS A 1 87 ? -10.757 0.850 -13.035 1.00 92.38 87 LYS A C 1
ATOM 708 O O . LYS A 1 87 ? -10.334 1.812 -13.673 1.00 92.38 87 LYS A O 1
ATOM 713 N N . VAL A 1 88 ? -9.955 -0.131 -12.623 1.00 91.06 88 VAL A N 1
ATOM 714 C CA . VAL A 1 88 ? -8.517 -0.189 -12.927 1.00 91.06 88 VAL A CA 1
ATOM 715 C C . VAL A 1 88 ? -8.252 -0.873 -14.278 1.00 91.06 88 VAL A C 1
ATOM 717 O O . VAL A 1 88 ? -7.243 -0.570 -14.924 1.00 91.06 88 VAL A O 1
ATOM 720 N N . GLY A 1 89 ? -9.170 -1.729 -14.737 1.00 91.69 89 GLY A N 1
ATOM 721 C CA . GLY A 1 89 ? -9.052 -2.524 -15.961 1.00 91.69 89 GLY A CA 1
ATOM 722 C C . GLY A 1 89 ? -8.260 -3.821 -15.763 1.00 91.69 89 GLY A C 1
ATOM 723 O O . GLY A 1 89 ? -7.424 -4.162 -16.594 1.00 91.69 89 GLY A O 1
ATOM 724 N N . VAL A 1 90 ? -8.463 -4.513 -14.638 1.00 92.88 90 VAL A N 1
ATOM 725 C CA . VAL A 1 90 ? -7.793 -5.782 -14.285 1.00 92.88 90 VAL A CA 1
ATOM 726 C C . VAL A 1 90 ? -8.811 -6.829 -13.828 1.00 92.88 90 VAL A C 1
ATOM 728 O O . VAL A 1 90 ? -9.989 -6.521 -13.669 1.00 92.88 90 VAL A O 1
ATOM 731 N N . SER A 1 91 ? -8.382 -8.075 -13.600 1.00 93.56 91 SER A N 1
ATOM 732 C CA . SER A 1 91 ? -9.276 -9.109 -13.064 1.00 93.56 91 SER A CA 1
ATOM 733 C C . SER A 1 91 ? -9.492 -8.963 -11.545 1.00 93.56 91 SER A C 1
ATOM 735 O O . SER A 1 91 ? -8.573 -8.547 -10.829 1.00 93.56 91 SER A O 1
ATOM 737 N N . PRO A 1 92 ? -10.667 -9.347 -11.006 1.00 93.31 92 PRO A N 1
ATOM 738 C CA . PRO A 1 92 ? -10.916 -9.353 -9.559 1.00 93.31 92 PRO A CA 1
ATOM 739 C C . PRO A 1 92 ? -9.916 -10.217 -8.780 1.00 93.31 92 PRO A C 1
ATOM 741 O O . PRO A 1 92 ? -9.457 -9.825 -7.708 1.00 93.31 92 PRO A O 1
ATOM 744 N N . ASP A 1 93 ? -9.505 -11.354 -9.348 1.00 94.56 93 ASP A N 1
ATOM 745 C CA . ASP A 1 93 ? -8.498 -12.227 -8.737 1.00 94.56 93 ASP A CA 1
ATOM 746 C C . ASP A 1 93 ? -7.120 -11.565 -8.664 1.00 94.56 93 ASP A C 1
ATOM 748 O O . ASP A 1 93 ? -6.362 -11.818 -7.728 1.00 94.56 93 ASP A O 1
ATOM 752 N N . TYR A 1 94 ? -6.794 -10.680 -9.614 1.00 92.00 94 TYR A N 1
ATOM 753 C CA . TYR A 1 94 ? -5.572 -9.891 -9.539 1.00 92.00 94 TYR A CA 1
ATOM 754 C C . TYR A 1 94 ? -5.616 -8.936 -8.345 1.00 92.00 94 TYR A C 1
ATOM 756 O O . TYR A 1 94 ? -4.659 -8.910 -7.578 1.00 92.00 94 TYR A O 1
ATOM 764 N N . ILE A 1 95 ? -6.731 -8.227 -8.121 1.00 93.81 95 ILE A N 1
ATOM 765 C CA . ILE A 1 95 ? -6.905 -7.360 -6.941 1.00 93.81 95 ILE A CA 1
ATOM 766 C C . ILE A 1 95 ? -6.779 -8.165 -5.644 1.00 93.81 95 ILE A C 1
ATOM 768 O O . ILE A 1 95 ? -6.004 -7.784 -4.768 1.00 93.81 95 ILE A O 1
ATOM 772 N N . ARG A 1 96 ? -7.437 -9.326 -5.548 1.00 93.69 96 ARG A N 1
ATOM 773 C CA . ARG A 1 96 ? -7.303 -10.216 -4.385 1.00 93.69 96 ARG A CA 1
ATOM 774 C C . ARG A 1 96 ? -5.857 -10.661 -4.155 1.00 93.69 96 ARG A C 1
ATOM 776 O O . ARG A 1 96 ? -5.394 -10.699 -3.017 1.00 93.69 96 ARG A O 1
ATOM 783 N N . ALA A 1 97 ? -5.126 -10.964 -5.228 1.00 90.75 97 ALA A N 1
ATOM 784 C CA . ALA A 1 97 ? -3.715 -11.326 -5.156 1.00 90.75 97 ALA A CA 1
ATOM 785 C C . ALA A 1 97 ? -2.822 -10.162 -4.684 1.00 90.75 97 ALA A C 1
ATOM 787 O O . ALA A 1 97 ? -1.831 -10.397 -3.986 1.00 90.75 97 ALA A O 1
ATOM 788 N N . LEU A 1 98 ? -3.168 -8.918 -5.035 1.00 90.56 98 LEU A N 1
ATOM 789 C CA . LEU A 1 98 ? -2.495 -7.725 -4.514 1.00 90.56 98 LEU A CA 1
ATOM 790 C C . LEU A 1 98 ? -2.773 -7.540 -3.017 1.00 90.56 98 LEU A C 1
ATOM 792 O O . LEU A 1 98 ? -1.844 -7.294 -2.251 1.00 90.56 98 LEU A O 1
ATOM 796 N N . GLU A 1 99 ? -4.027 -7.698 -2.587 1.00 91.19 99 GLU A N 1
ATOM 797 C CA . GLU A 1 99 ? -4.436 -7.543 -1.183 1.00 91.19 99 GLU A CA 1
ATOM 798 C C . GLU A 1 99 ? -3.828 -8.605 -0.266 1.00 91.19 99 GLU A C 1
ATOM 800 O O . GLU A 1 99 ? -3.441 -8.301 0.862 1.00 91.19 99 GLU A O 1
ATOM 805 N N . SER A 1 100 ? -3.672 -9.836 -0.760 1.00 90.75 100 SER A N 1
ATOM 806 C CA . SER A 1 100 ? -2.968 -10.910 -0.050 1.00 90.75 100 SER A CA 1
ATOM 807 C C . SER A 1 100 ? -1.443 -10.782 -0.098 1.00 90.75 100 SER A C 1
ATOM 809 O O . SER A 1 100 ? -0.742 -11.625 0.459 1.00 90.75 100 SER A O 1
ATOM 811 N N . ASN A 1 101 ? -0.916 -9.751 -0.771 1.00 85.00 101 ASN A N 1
ATOM 812 C CA . ASN A 1 101 ? 0.513 -9.531 -0.995 1.00 85.00 101 ASN A CA 1
ATOM 813 C C . ASN A 1 101 ? 1.210 -10.691 -1.748 1.00 85.00 101 ASN A C 1
ATOM 815 O O . ASN A 1 101 ? 2.436 -10.789 -1.750 1.00 85.00 101 ASN A O 1
ATOM 819 N N . SER A 1 102 ? 0.436 -11.561 -2.409 1.00 85.25 102 SER A N 1
ATOM 820 C CA . SER A 1 102 ? 0.945 -12.666 -3.238 1.00 85.25 102 SER A CA 1
ATOM 821 C C . SER A 1 102 ? 1.481 -12.185 -4.589 1.00 85.25 102 SER A C 1
ATOM 823 O O . SER A 1 102 ? 2.370 -12.806 -5.172 1.00 85.25 102 SER A O 1
ATOM 825 N N . LYS A 1 103 ? 0.974 -11.049 -5.081 1.00 84.06 103 LYS A N 1
ATOM 826 C CA . LYS A 1 103 ? 1.475 -10.349 -6.267 1.00 84.06 103 LYS A CA 1
ATOM 827 C C . LYS A 1 103 ? 1.718 -8.877 -5.956 1.00 84.06 103 LYS A C 1
ATOM 829 O O . LYS A 1 103 ? 1.093 -8.297 -5.075 1.00 84.06 103 LYS A O 1
ATOM 834 N N . LYS A 1 104 ? 2.619 -8.263 -6.724 1.00 80.69 104 LYS A N 1
ATOM 835 C CA . LYS A 1 104 ? 2.862 -6.815 -6.704 1.00 80.69 104 LYS A CA 1
ATOM 836 C C . LYS A 1 104 ? 2.285 -6.170 -7.966 1.00 80.69 104 LYS A C 1
ATOM 838 O O . LYS A 1 104 ? 2.364 -6.788 -9.033 1.00 80.69 104 LYS A O 1
ATOM 843 N N . PRO A 1 105 ? 1.729 -4.951 -7.871 1.00 80.81 105 PRO A N 1
ATOM 844 C CA . PRO A 1 105 ? 1.203 -4.264 -9.038 1.00 80.81 105 PRO A CA 1
ATOM 845 C C . PRO A 1 105 ? 2.349 -3.797 -9.941 1.00 80.81 105 PRO A C 1
ATOM 847 O O . PRO A 1 105 ? 3.379 -3.321 -9.460 1.00 80.81 105 PRO A O 1
ATOM 850 N N . GLY A 1 106 ? 2.169 -3.914 -11.259 1.00 76.25 106 GLY A N 1
ATOM 851 C CA . GLY A 1 106 ? 3.032 -3.220 -12.220 1.00 76.25 106 GLY A CA 1
ATOM 852 C C . GLY A 1 106 ? 2.840 -1.704 -12.118 1.00 76.25 106 GLY A C 1
ATOM 853 O O . GLY A 1 106 ? 1.768 -1.263 -11.715 1.00 76.25 106 GLY A O 1
ATOM 854 N N . VAL A 1 107 ? 3.846 -0.909 -12.499 1.00 73.94 107 VAL A N 1
ATOM 855 C CA . VAL A 1 107 ? 3.886 0.557 -12.277 1.00 73.94 107 VAL A CA 1
ATOM 856 C C . VAL A 1 107 ? 2.594 1.258 -12.709 1.00 73.94 107 VAL A C 1
ATOM 858 O O . VAL A 1 107 ? 1.965 1.938 -11.906 1.00 73.94 107 VAL A O 1
ATOM 861 N N . TYR A 1 108 ? 2.142 1.008 -13.937 1.00 80.88 108 TYR A N 1
ATOM 862 C CA . TYR A 1 108 ? 0.924 1.608 -14.486 1.00 80.88 108 TYR A CA 1
ATOM 863 C C . TYR A 1 108 ? -0.346 1.259 -13.691 1.00 80.88 108 TYR A C 1
ATOM 865 O O . TYR A 1 108 ? -1.185 2.118 -13.417 1.00 80.88 108 TYR A O 1
ATOM 873 N N . ILE A 1 109 ? -0.484 -0.008 -13.290 1.00 85.62 109 ILE A N 1
ATOM 874 C CA . ILE A 1 109 ? -1.626 -0.471 -12.491 1.00 85.62 109 ILE A CA 1
ATOM 875 C C . ILE A 1 109 ? -1.559 0.136 -11.091 1.00 85.62 109 ILE A C 1
ATOM 877 O O . ILE A 1 109 ? -2.578 0.563 -10.554 1.00 85.62 109 ILE A O 1
ATOM 881 N N . ALA A 1 110 ? -0.355 0.201 -10.524 1.00 82.81 110 ALA A N 1
ATOM 882 C CA . ALA A 1 110 ? -0.096 0.794 -9.228 1.00 82.81 110 ALA A CA 1
ATOM 883 C C . ALA A 1 110 ? -0.586 2.251 -9.225 1.00 82.81 110 ALA A C 1
ATOM 885 O O . ALA A 1 110 ? -1.436 2.596 -8.413 1.00 82.81 110 ALA A O 1
ATOM 886 N N . GLU A 1 111 ? -0.157 3.078 -10.183 1.00 82.62 111 GLU A N 1
ATOM 887 C CA . GLU A 1 111 ? -0.570 4.486 -10.278 1.00 82.62 111 GLU A CA 1
ATOM 888 C C . GLU A 1 111 ? -2.086 4.674 -10.366 1.00 82.62 111 GLU A C 1
ATOM 890 O O . GLU A 1 111 ? -2.650 5.491 -9.632 1.00 82.62 111 GLU A O 1
ATOM 895 N N . LYS A 1 112 ? -2.760 3.896 -11.221 1.00 88.44 112 LYS A N 1
ATOM 896 C CA . LYS A 1 112 ? -4.227 3.917 -11.308 1.00 88.44 112 LYS A CA 1
ATOM 897 C C . LYS A 1 112 ? -4.875 3.582 -9.972 1.00 88.44 112 LYS A C 1
ATOM 899 O O . LYS A 1 112 ? -5.839 4.234 -9.576 1.00 88.44 112 LYS A O 1
ATOM 904 N N . LEU A 1 113 ? -4.341 2.580 -9.285 1.00 88.19 113 LEU A N 1
ATOM 905 C CA . LEU A 1 113 ? -4.875 2.091 -8.028 1.00 88.19 113 LEU A CA 1
ATOM 906 C C . LEU A 1 113 ? -4.663 3.101 -6.887 1.00 88.19 113 LEU A C 1
ATOM 908 O O . LEU A 1 113 ? -5.621 3.382 -6.174 1.00 88.19 113 LEU A O 1
ATOM 912 N N . TYR A 1 114 ? -3.489 3.737 -6.767 1.00 87.31 114 TYR A N 1
ATOM 913 C CA . TYR A 1 114 ? -3.271 4.817 -5.781 1.00 87.31 114 TYR A CA 1
ATOM 914 C C . TYR A 1 114 ? -4.187 6.009 -6.031 1.00 87.31 114 TYR A C 1
ATOM 916 O O . TYR A 1 114 ? -4.760 6.548 -5.085 1.00 87.31 114 TYR A O 1
ATOM 924 N N . LYS A 1 115 ? -4.366 6.393 -7.301 1.00 87.50 115 LYS A N 1
ATOM 925 C CA . LYS A 1 115 ? -5.262 7.492 -7.670 1.00 87.50 115 LYS A CA 1
ATOM 926 C C . LYS A 1 115 ? -6.713 7.170 -7.315 1.00 87.50 115 LYS A C 1
ATOM 928 O O . LYS A 1 115 ? -7.396 8.009 -6.738 1.00 87.50 115 LYS A O 1
ATOM 933 N N . LEU A 1 116 ? -7.172 5.958 -7.630 1.00 89.69 116 LEU A N 1
ATOM 934 C CA . LEU A 1 116 ? -8.531 5.513 -7.327 1.00 89.69 116 LEU A CA 1
ATOM 935 C C . LEU A 1 116 ? -8.786 5.431 -5.817 1.00 89.69 116 LEU A C 1
ATOM 937 O O . LEU A 1 116 ? -9.854 5.820 -5.354 1.00 89.69 116 LEU A O 1
ATOM 941 N N . LEU A 1 117 ? -7.814 4.921 -5.060 1.00 88.44 117 LEU A N 1
ATOM 942 C CA . LEU A 1 117 ? -7.949 4.676 -3.625 1.00 88.44 117 LEU A CA 1
ATOM 943 C C . LEU A 1 117 ? -7.589 5.888 -2.750 1.00 88.44 117 LEU A C 1
ATOM 945 O O . LEU A 1 117 ? -7.650 5.782 -1.524 1.00 88.44 117 LEU A O 1
ATOM 949 N N . GLN A 1 118 ? -7.250 7.031 -3.363 1.00 86.19 118 GLN A N 1
ATOM 950 C CA . GLN A 1 118 ? -6.836 8.265 -2.679 1.00 86.19 118 GLN A CA 1
ATOM 951 C C . GLN A 1 118 ? -5.719 8.003 -1.665 1.00 86.19 118 GLN A C 1
ATOM 953 O O . GLN A 1 118 ? -5.812 8.344 -0.486 1.00 86.19 118 GLN A O 1
ATOM 958 N N . MET A 1 119 ? -4.694 7.301 -2.126 1.00 82.38 119 MET A N 1
ATOM 959 C CA . MET A 1 119 ? -3.549 6.922 -1.317 1.00 82.38 119 MET A CA 1
ATOM 960 C C . MET A 1 119 ? -2.353 7.782 -1.710 1.00 82.38 119 MET A C 1
ATOM 962 O O . MET A 1 119 ? -2.044 7.905 -2.900 1.00 82.38 119 MET A O 1
ATOM 966 N N . GLU A 1 120 ? -1.663 8.349 -0.722 1.00 68.44 120 GLU A N 1
ATOM 967 C CA . GLU A 1 120 ? -0.478 9.157 -0.981 1.00 68.44 120 GLU A CA 1
ATOM 968 C C . GLU A 1 120 ? 0.654 8.281 -1.538 1.00 68.44 120 GLU A C 1
ATOM 970 O O . GLU A 1 120 ? 0.824 7.111 -1.167 1.00 68.44 120 GLU A O 1
ATOM 975 N N . ARG A 1 121 ? 1.369 8.821 -2.529 1.00 60.84 121 ARG A N 1
ATOM 976 C CA . ARG A 1 121 ? 2.243 8.080 -3.447 1.00 60.84 121 ARG A CA 1
ATOM 977 C C . ARG A 1 121 ? 3.583 7.720 -2.787 1.00 60.84 121 ARG A C 1
ATOM 979 O O . ARG A 1 121 ? 4.638 8.031 -3.319 1.00 60.84 121 ARG A O 1
ATOM 986 N N . GLU A 1 122 ? 3.566 7.005 -1.666 1.00 53.50 122 GLU A N 1
ATOM 987 C CA . GLU A 1 122 ? 4.781 6.423 -1.062 1.00 53.50 122 GLU A CA 1
ATOM 988 C C . GLU A 1 122 ? 5.372 5.284 -1.925 1.00 53.50 122 GLU A C 1
ATOM 990 O O . GLU A 1 122 ? 6.457 4.771 -1.667 1.00 53.50 122 GLU A O 1
ATOM 995 N N . LEU A 1 123 ? 4.694 4.905 -3.014 1.00 46.38 123 LEU A N 1
ATOM 996 C CA . LEU A 1 123 ? 5.045 3.811 -3.921 1.00 46.38 123 LEU A CA 1
ATOM 997 C C . LEU A 1 123 ? 6.203 4.122 -4.893 1.00 46.38 123 LEU A C 1
ATOM 999 O O . LEU A 1 123 ? 6.188 3.705 -6.049 1.00 46.38 123 LEU A O 1
ATOM 1003 N N . MET A 1 124 ? 7.245 4.819 -4.438 1.00 43.81 124 MET A N 1
ATOM 1004 C CA . MET A 1 124 ? 8.503 4.956 -5.189 1.00 43.81 124 MET A CA 1
ATOM 1005 C C . MET A 1 124 ? 9.524 3.841 -4.896 1.00 43.81 124 MET A C 1
ATOM 1007 O O . MET A 1 124 ? 10.564 3.775 -5.554 1.00 43.81 124 MET A O 1
ATOM 1011 N N . GLU A 1 125 ? 9.234 2.898 -3.994 1.00 49.12 125 GLU A N 1
ATOM 1012 C CA . GLU A 1 125 ? 10.118 1.745 -3.746 1.00 49.12 125 GLU A CA 1
ATOM 1013 C C . GLU A 1 125 ? 10.229 0.803 -4.966 1.00 49.12 125 GLU A C 1
ATOM 1015 O O . GLU A 1 125 ? 11.286 0.219 -5.216 1.00 49.12 125 GLU A O 1
ATOM 1020 N N . VAL A 1 126 ? 9.164 0.678 -5.772 1.00 46.78 126 VAL A N 1
ATOM 1021 C CA . VAL A 1 126 ? 9.167 -0.135 -7.007 1.00 46.78 126 VAL A CA 1
ATOM 1022 C C . VAL A 1 126 ? 9.931 0.578 -8.127 1.00 46.78 126 VAL A C 1
ATOM 1024 O O . VAL A 1 126 ? 10.735 -0.049 -8.823 1.00 46.78 126 VAL A O 1
ATOM 1027 N N . GLN A 1 127 ? 9.768 1.902 -8.235 1.00 42.56 127 GLN A N 1
ATOM 1028 C CA . GLN A 1 127 ? 10.516 2.743 -9.172 1.00 42.56 127 GLN A CA 1
ATOM 1029 C C . GLN A 1 127 ? 12.023 2.700 -8.877 1.00 42.56 127 GLN A C 1
ATOM 1031 O O . GLN A 1 127 ? 12.825 2.574 -9.803 1.00 42.56 127 GLN A O 1
ATOM 1036 N N . LYS A 1 128 ? 12.423 2.693 -7.594 1.00 47.38 128 LYS A N 1
ATOM 1037 C CA . LYS A 1 128 ? 13.824 2.510 -7.184 1.00 47.38 128 LYS A CA 1
ATOM 1038 C C . LYS A 1 128 ? 14.400 1.178 -7.648 1.00 47.38 128 LYS A C 1
ATOM 1040 O O . LYS A 1 128 ? 15.536 1.173 -8.098 1.00 47.38 128 LYS A O 1
ATOM 1045 N N . GLN A 1 129 ? 13.679 0.057 -7.595 1.00 46.12 129 GLN A N 1
ATOM 1046 C CA . GLN A 1 129 ? 14.248 -1.244 -7.992 1.00 46.12 129 GLN A CA 1
ATOM 1047 C C . GLN A 1 129 ? 14.427 -1.383 -9.511 1.00 46.12 129 GLN A C 1
ATOM 1049 O O . GLN A 1 129 ? 15.449 -1.911 -9.959 1.00 46.12 129 GLN A O 1
ATOM 1054 N N . ILE A 1 130 ? 13.480 -0.870 -10.304 1.00 46.62 130 ILE A N 1
ATOM 1055 C CA . ILE A 1 130 ? 13.571 -0.844 -11.773 1.00 46.62 130 ILE A CA 1
ATOM 1056 C C . ILE A 1 130 ? 14.662 0.138 -12.218 1.00 46.62 130 ILE A C 1
ATOM 1058 O O . ILE A 1 130 ? 15.548 -0.243 -12.986 1.00 46.62 130 ILE A O 1
ATOM 1062 N N . ASN A 1 131 ? 14.685 1.351 -11.651 1.00 48.31 131 ASN A N 1
ATO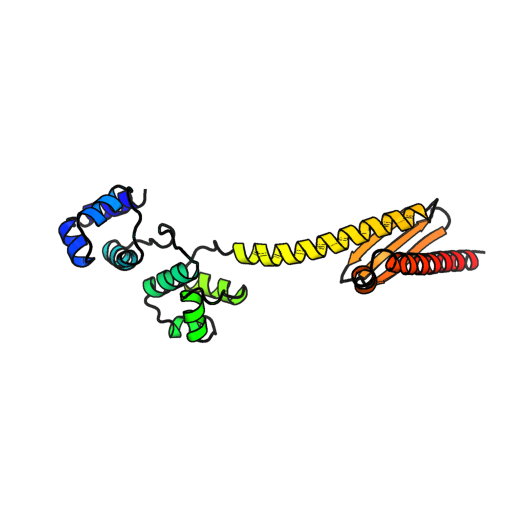M 1063 C CA . ASN A 1 131 ? 15.733 2.332 -11.932 1.00 48.31 131 ASN A CA 1
ATOM 1064 C C . ASN A 1 131 ? 17.107 1.825 -11.472 1.00 48.31 131 ASN A C 1
ATOM 1066 O O . ASN A 1 131 ? 18.066 1.980 -12.211 1.00 48.31 131 ASN A O 1
ATOM 1070 N N . THR A 1 132 ? 17.219 1.126 -10.335 1.00 44.50 132 THR A N 1
ATOM 1071 C CA . THR A 1 132 ? 18.488 0.523 -9.870 1.00 44.50 132 THR A CA 1
ATOM 1072 C C . THR A 1 132 ? 18.997 -0.585 -10.807 1.00 44.50 132 THR A C 1
ATOM 1074 O O . THR A 1 132 ? 20.205 -0.784 -10.941 1.00 44.50 132 THR A O 1
ATOM 1077 N N . ARG A 1 133 ? 18.108 -1.332 -11.480 1.00 47.53 133 ARG A N 1
ATOM 1078 C CA . ARG A 1 133 ? 18.507 -2.318 -12.505 1.00 47.53 133 ARG A CA 1
ATOM 1079 C C . ARG A 1 133 ? 18.965 -1.635 -13.796 1.00 47.53 133 ARG A C 1
ATOM 1081 O O . ARG A 1 133 ? 19.995 -2.033 -14.341 1.00 47.53 133 ARG A O 1
ATOM 1088 N N . MET A 1 134 ? 18.263 -0.588 -14.236 1.00 46.47 134 MET A N 1
ATOM 1089 C CA . MET A 1 134 ? 18.666 0.220 -15.394 1.00 46.47 134 MET A CA 1
ATOM 1090 C C . MET A 1 134 ? 19.980 0.977 -15.146 1.00 46.47 134 MET A C 1
ATOM 1092 O O . MET A 1 134 ? 20.860 0.952 -16.004 1.00 46.47 134 MET A O 1
ATOM 1096 N N . THR A 1 135 ? 20.188 1.552 -13.956 1.00 49.03 135 THR A N 1
ATOM 1097 C CA . THR A 1 135 ? 21.447 2.222 -13.593 1.00 49.03 135 THR A CA 1
ATOM 1098 C C . THR A 1 135 ? 22.599 1.232 -13.497 1.00 49.03 135 THR A C 1
ATOM 1100 O O . THR A 1 135 ? 23.673 1.535 -13.993 1.00 49.03 135 THR A O 1
ATOM 1103 N N . LYS A 1 136 ? 22.410 0.011 -12.975 1.00 52.31 136 LYS A N 1
ATOM 1104 C CA . LYS A 1 136 ? 23.470 -1.021 -12.989 1.00 52.31 136 LYS A CA 1
ATOM 1105 C C . LYS A 1 136 ? 23.904 -1.409 -14.408 1.00 52.31 136 LYS A C 1
ATOM 1107 O O . LYS A 1 136 ? 25.095 -1.608 -14.636 1.00 52.31 136 LYS A O 1
ATOM 1112 N N . ALA A 1 137 ? 22.970 -1.514 -15.354 1.00 52.78 137 ALA A N 1
ATOM 1113 C CA . ALA A 1 137 ? 23.290 -1.777 -16.759 1.00 52.78 137 ALA A CA 1
ATOM 1114 C C . ALA A 1 137 ? 23.980 -0.572 -17.427 1.00 52.78 137 ALA A C 1
ATOM 1116 O O . ALA A 1 137 ? 24.981 -0.755 -18.117 1.00 52.78 137 ALA A O 1
ATOM 1117 N N . SER A 1 138 ? 23.507 0.649 -17.156 1.00 55.88 138 SER A N 1
ATOM 1118 C CA . SER A 1 138 ? 24.117 1.899 -17.632 1.00 55.88 138 SER A CA 1
ATOM 1119 C C . SER A 1 138 ? 25.543 2.088 -17.096 1.00 55.88 138 SER A C 1
ATOM 1121 O O . SER A 1 138 ? 26.463 2.325 -17.869 1.00 55.88 138 SER A O 1
ATOM 1123 N N . MET A 1 139 ? 25.761 1.855 -15.798 1.00 53.25 139 MET A N 1
ATOM 1124 C CA . MET A 1 139 ? 27.073 1.922 -15.139 1.00 53.25 139 MET A CA 1
ATOM 1125 C C . MET A 1 139 ? 28.060 0.891 -15.705 1.00 53.25 139 MET A C 1
ATOM 1127 O O . MET A 1 139 ? 29.249 1.172 -15.835 1.00 53.25 139 MET A O 1
ATOM 1131 N N . ARG A 1 140 ? 27.587 -0.314 -16.064 1.00 62.72 140 ARG A N 1
ATOM 1132 C CA . ARG A 1 140 ? 28.420 -1.329 -16.735 1.00 62.72 140 ARG A CA 1
ATOM 1133 C C . ARG A 1 140 ? 28.837 -0.877 -18.136 1.00 62.72 140 ARG A C 1
ATOM 1135 O O . ARG A 1 140 ? 30.010 -1.020 -18.471 1.00 62.72 140 ARG A O 1
ATOM 1142 N N . LYS A 1 141 ? 27.917 -0.307 -18.923 1.00 63.84 141 LYS A N 1
ATOM 1143 C CA . LYS A 1 141 ? 28.211 0.229 -20.265 1.00 63.84 141 LYS A CA 1
ATOM 1144 C C . LYS A 1 141 ? 29.172 1.418 -20.208 1.00 63.84 141 LYS A C 1
ATOM 1146 O O . LYS A 1 141 ? 30.125 1.468 -20.981 1.00 63.84 141 LYS A O 1
ATOM 1151 N N . GLU A 1 142 ? 28.984 2.327 -19.259 1.00 66.81 142 GLU A N 1
ATOM 1152 C CA . GLU A 1 142 ? 29.875 3.473 -19.058 1.00 66.81 142 GLU A CA 1
ATOM 1153 C C . GLU A 1 142 ? 31.287 3.033 -18.638 1.00 66.81 142 GLU A C 1
ATOM 1155 O O . GLU A 1 142 ? 32.281 3.521 -19.175 1.00 66.81 142 GLU A O 1
ATOM 1160 N N . LYS A 1 143 ? 31.394 2.042 -17.739 1.00 70.44 143 LYS A N 1
ATOM 1161 C CA . LYS A 1 143 ? 32.684 1.466 -17.328 1.00 70.44 143 LYS A CA 1
ATOM 1162 C C . LYS A 1 143 ? 33.437 0.832 -18.504 1.00 70.44 143 LYS A C 1
ATOM 1164 O O . LYS A 1 143 ? 34.643 1.026 -18.620 1.00 70.44 143 LYS A O 1
ATOM 1169 N N . ILE A 1 144 ? 32.734 0.103 -19.374 1.00 68.19 144 ILE A N 1
ATOM 1170 C CA . ILE A 1 144 ? 33.314 -0.485 -20.594 1.00 68.19 144 ILE A CA 1
ATOM 1171 C C . ILE A 1 144 ? 33.776 0.617 -21.563 1.00 68.19 144 ILE A C 1
ATOM 1173 O O . ILE A 1 144 ? 34.880 0.526 -22.093 1.00 68.19 144 ILE A O 1
ATOM 1177 N N . GLY A 1 145 ? 32.986 1.683 -21.740 1.00 66.19 145 GLY A N 1
ATOM 1178 C CA . GLY A 1 145 ? 33.347 2.830 -22.584 1.00 66.19 145 GLY A CA 1
ATOM 1179 C C . GLY A 1 145 ? 34.635 3.529 -22.136 1.00 66.19 145 GLY A C 1
ATOM 1180 O O . GLY A 1 145 ? 35.525 3.756 -22.951 1.00 66.19 145 GLY A O 1
ATOM 1181 N N . LYS A 1 146 ? 34.783 3.780 -20.828 1.00 73.94 146 LYS A N 1
ATOM 1182 C CA . LYS A 1 146 ? 35.992 4.396 -20.246 1.00 73.94 146 LYS A CA 1
ATOM 1183 C C . LYS A 1 146 ? 37.245 3.525 -20.408 1.00 73.94 146 LYS A C 1
ATOM 1185 O O . LYS A 1 146 ? 38.331 4.037 -20.671 1.00 73.94 146 LYS A O 1
ATOM 1190 N N . GLU A 1 147 ? 37.117 2.205 -20.270 1.00 72.19 147 GLU A N 1
ATOM 1191 C CA . GLU A 1 147 ? 38.237 1.282 -20.510 1.00 72.19 147 GLU A CA 1
ATOM 1192 C C . GLU A 1 147 ? 38.621 1.211 -21.999 1.00 72.19 147 GLU A C 1
ATOM 1194 O O . GLU A 1 147 ? 39.809 1.188 -22.324 1.00 72.19 147 GLU A O 1
ATOM 1199 N N . LEU A 1 148 ? 37.644 1.243 -22.913 1.00 67.94 148 LEU A N 1
ATOM 1200 C CA . LEU A 1 148 ? 37.890 1.340 -24.358 1.00 67.94 148 LEU A CA 1
ATOM 1201 C C . LEU A 1 148 ? 38.663 2.608 -24.716 1.00 67.94 148 LEU A C 1
ATOM 1203 O O . LEU A 1 148 ? 39.694 2.528 -25.381 1.00 67.94 148 LEU A O 1
ATOM 1207 N N . GLU A 1 149 ? 38.204 3.759 -24.229 1.00 71.88 149 GLU A N 1
ATOM 1208 C CA . GLU A 1 149 ? 38.863 5.050 -24.424 1.00 71.88 149 GLU A CA 1
ATOM 1209 C C . GLU A 1 149 ? 40.322 5.006 -23.948 1.00 71.88 149 GLU A C 1
ATOM 1211 O O . GLU A 1 149 ? 41.236 5.383 -24.680 1.00 71.88 149 GLU A O 1
ATOM 1216 N N . LYS A 1 150 ? 40.570 4.436 -22.763 1.00 77.00 150 LYS A N 1
ATOM 1217 C CA . LYS A 1 150 ? 41.918 4.270 -22.204 1.00 77.00 150 LYS A CA 1
ATOM 1218 C C . LYS A 1 150 ? 42.823 3.382 -23.063 1.00 77.00 150 LYS A C 1
ATOM 1220 O O . LYS A 1 150 ? 43.995 3.713 -23.246 1.00 77.00 150 LYS A O 1
ATOM 1225 N N . ILE A 1 151 ? 42.330 2.249 -23.571 1.00 71.69 151 ILE A N 1
ATOM 1226 C CA . ILE A 1 151 ? 43.124 1.358 -24.436 1.00 71.69 151 ILE A CA 1
ATOM 1227 C C . ILE A 1 151 ? 43.433 2.032 -25.773 1.00 71.69 151 ILE A C 1
ATOM 1229 O O . ILE A 1 151 ? 44.572 1.976 -26.245 1.00 71.69 151 ILE A O 1
ATOM 1233 N N . LEU A 1 152 ? 42.438 2.678 -26.377 1.00 67.00 152 LEU A N 1
ATOM 1234 C CA . LEU A 1 152 ? 42.600 3.317 -27.674 1.00 67.00 152 LEU A CA 1
ATOM 1235 C C . LEU A 1 152 ? 43.556 4.521 -27.576 1.00 67.00 152 LEU A C 1
ATOM 1237 O O . LEU A 1 152 ? 44.480 4.606 -28.384 1.00 67.00 152 LEU A O 1
ATOM 1241 N N . ASN A 1 153 ? 43.431 5.365 -26.541 1.00 70.38 153 ASN A N 1
ATOM 1242 C CA . ASN A 1 153 ? 44.324 6.510 -26.299 1.00 70.38 153 ASN A CA 1
ATOM 1243 C C . ASN A 1 153 ? 45.776 6.078 -26.035 1.00 70.38 153 ASN A C 1
ATOM 1245 O O . ASN A 1 153 ? 46.710 6.721 -26.499 1.00 70.38 153 ASN A O 1
ATOM 1249 N N . LYS A 1 154 ? 46.006 4.948 -25.349 1.00 70.25 154 LYS A N 1
ATOM 1250 C CA . LYS A 1 154 ? 47.368 4.399 -25.183 1.00 70.25 154 LYS A CA 1
ATOM 1251 C C . LYS A 1 154 ? 48.010 3.970 -26.499 1.00 70.25 154 LYS A C 1
ATOM 1253 O O . LYS A 1 154 ? 49.234 3.928 -26.602 1.00 70.25 154 LYS A O 1
ATOM 1258 N N . THR A 1 155 ? 47.196 3.578 -27.469 1.00 64.44 155 THR A N 1
ATOM 1259 C CA . THR A 1 155 ? 47.690 3.008 -28.722 1.00 64.44 155 THR A CA 1
ATOM 1260 C C . THR A 1 155 ? 47.869 4.088 -29.791 1.00 64.44 155 THR A C 1
ATOM 1262 O O . THR A 1 155 ? 48.845 4.059 -30.539 1.00 64.44 155 THR A O 1
ATOM 1265 N N . LEU A 1 156 ? 46.985 5.087 -29.820 1.00 63.88 156 LEU A N 1
ATOM 1266 C CA . LEU A 1 156 ? 47.123 6.297 -30.629 1.00 63.88 156 LEU A CA 1
ATOM 1267 C C . LEU A 1 156 ? 47.957 7.331 -29.862 1.00 63.88 156 LEU A C 1
ATOM 1269 O O . LEU A 1 156 ? 47.425 8.227 -29.222 1.00 63.88 156 LEU A O 1
ATOM 1273 N N . LYS A 1 157 ? 49.287 7.205 -29.942 1.00 59.56 157 LYS A N 1
ATOM 1274 C CA . LYS A 1 157 ? 50.255 7.997 -29.157 1.00 59.56 157 LYS A CA 1
ATOM 1275 C C . LYS A 1 157 ? 50.091 9.531 -29.245 1.00 59.56 157 LYS A C 1
ATOM 1277 O O . LYS A 1 157 ? 50.537 10.203 -28.326 1.00 59.56 157 LYS A O 1
ATOM 1282 N N . ASN A 1 158 ? 49.442 10.066 -30.292 1.00 61.28 158 ASN A N 1
ATOM 1283 C CA . ASN A 1 158 ? 49.339 11.510 -30.581 1.00 61.28 158 ASN A CA 1
ATOM 1284 C C . ASN A 1 158 ? 47.913 11.979 -30.984 1.00 61.28 158 ASN A C 1
ATOM 1286 O O . ASN A 1 158 ? 47.779 12.941 -31.742 1.00 61.28 158 ASN A O 1
ATOM 1290 N N . GLY A 1 159 ? 46.848 11.286 -30.564 1.00 63.66 159 GLY A N 1
ATOM 1291 C CA . GLY A 1 159 ? 45.464 11.636 -30.922 1.00 63.66 159 GLY A CA 1
ATOM 1292 C C . GLY A 1 159 ? 44.518 11.636 -29.723 1.00 63.66 159 GLY A C 1
ATOM 1293 O O . GLY A 1 159 ? 44.691 10.840 -28.806 1.00 63.66 159 GLY A O 1
ATOM 1294 N N . ASN A 1 160 ? 43.507 12.505 -29.753 1.00 71.31 160 ASN A N 1
ATOM 1295 C CA . ASN A 1 160 ? 42.439 12.540 -28.757 1.00 71.31 160 ASN A CA 1
ATOM 1296 C C . ASN A 1 160 ? 41.294 11.638 -29.210 1.00 71.31 160 ASN A C 1
ATOM 1298 O O . ASN A 1 160 ? 40.739 11.829 -30.295 1.00 71.31 160 ASN A O 1
ATOM 1302 N N . ILE A 1 161 ? 40.923 10.667 -28.380 1.00 75.44 161 ILE A N 1
ATOM 1303 C CA . ILE A 1 161 ? 39.800 9.773 -28.657 1.00 75.44 161 ILE A CA 1
ATOM 1304 C C . ILE A 1 161 ? 38.698 10.041 -27.661 1.00 75.44 161 ILE A C 1
ATOM 1306 O O . ILE A 1 161 ? 38.941 10.088 -26.461 1.00 75.44 161 ILE A O 1
ATOM 1310 N N . THR A 1 162 ? 37.483 10.153 -28.179 1.00 76.88 162 THR A N 1
ATOM 1311 C CA . THR A 1 162 ? 36.262 10.239 -27.385 1.00 76.88 162 THR A CA 1
ATOM 1312 C C . THR A 1 162 ? 35.370 9.052 -27.714 1.00 76.88 162 THR A C 1
ATOM 1314 O O . THR A 1 162 ? 35.192 8.692 -28.882 1.00 76.88 162 THR A O 1
ATOM 1317 N N . VAL A 1 163 ? 34.836 8.416 -26.672 1.00 74.81 163 VAL A N 1
ATOM 1318 C CA . VAL A 1 163 ? 33.936 7.266 -26.788 1.00 74.81 163 VAL A CA 1
ATOM 1319 C C . VAL A 1 163 ? 32.615 7.614 -26.114 1.00 74.81 163 VAL A C 1
ATOM 1321 O O . VAL A 1 163 ? 32.564 7.828 -24.907 1.00 74.81 163 VAL A O 1
ATOM 1324 N N . ALA A 1 164 ? 31.537 7.648 -26.891 1.00 74.00 164 ALA A N 1
ATOM 1325 C CA . ALA A 1 164 ? 30.182 7.885 -26.402 1.00 74.00 164 ALA A CA 1
ATOM 1326 C C . ALA A 1 164 ? 29.313 6.652 -26.658 1.00 74.00 164 ALA A C 1
ATOM 1328 O O . ALA A 1 164 ? 29.483 5.977 -27.666 1.00 74.00 164 ALA A O 1
ATOM 1329 N N . CYS A 1 165 ? 28.389 6.338 -25.753 1.00 72.19 165 CYS A N 1
ATOM 1330 C CA . CYS A 1 165 ? 27.466 5.214 -25.905 1.00 72.19 165 CYS A CA 1
ATOM 1331 C C . CYS A 1 165 ? 26.040 5.741 -26.059 1.00 72.19 165 CYS A C 1
ATOM 1333 O O . CYS A 1 165 ? 25.479 6.266 -25.100 1.00 72.19 165 CYS A O 1
ATOM 1335 N N . GLU A 1 166 ? 25.435 5.542 -27.227 1.00 73.31 166 GLU A N 1
ATOM 1336 C CA . GLU A 1 166 ? 24.062 5.949 -27.536 1.00 73.31 166 GLU A CA 1
ATOM 1337 C C . GLU A 1 166 ? 23.319 4.785 -28.201 1.00 73.31 166 GLU A C 1
ATOM 1339 O O . GLU A 1 166 ? 23.874 4.104 -29.059 1.00 73.31 166 GLU A O 1
ATOM 1344 N N . ASN A 1 167 ? 22.068 4.526 -27.802 1.00 68.75 167 ASN A N 1
ATOM 1345 C CA . ASN A 1 167 ? 21.196 3.509 -28.415 1.00 68.75 167 ASN A CA 1
ATOM 1346 C C . ASN A 1 167 ? 21.875 2.140 -28.653 1.00 68.75 167 ASN A C 1
ATOM 1348 O O . ASN A 1 167 ? 21.836 1.593 -29.754 1.00 68.75 167 ASN A O 1
ATOM 1352 N N . ASP A 1 168 ? 22.531 1.592 -27.624 1.00 69.12 168 ASP A N 1
ATOM 1353 C CA . ASP A 1 168 ? 23.270 0.319 -27.695 1.00 69.12 168 ASP A CA 1
ATOM 1354 C C . ASP A 1 168 ? 24.392 0.274 -28.742 1.00 69.12 168 ASP A C 1
ATOM 1356 O O . ASP A 1 168 ? 24.788 -0.798 -29.205 1.00 69.12 168 ASP A O 1
ATOM 1360 N N . THR A 1 169 ? 24.966 1.434 -29.057 1.00 71.88 169 THR A N 1
ATOM 1361 C CA . THR A 1 169 ? 26.120 1.570 -29.941 1.00 71.88 169 THR A CA 1
ATOM 1362 C C . THR A 1 169 ? 27.148 2.520 -29.329 1.00 71.88 169 THR A C 1
ATOM 1364 O O . THR A 1 169 ? 26.823 3.621 -28.890 1.00 71.88 169 THR A O 1
ATOM 1367 N N . TYR A 1 170 ? 28.412 2.103 -29.294 1.00 77.19 170 TYR A N 1
ATOM 1368 C CA . TYR A 1 170 ? 29.529 2.980 -28.967 1.00 77.19 170 TYR A CA 1
ATOM 1369 C C . TYR A 1 170 ? 29.982 3.719 -30.219 1.00 77.19 170 TYR A C 1
ATOM 1371 O O . TYR A 1 170 ? 30.471 3.097 -31.159 1.00 77.19 170 TYR A O 1
ATOM 1379 N N . SER A 1 171 ? 29.854 5.036 -30.207 1.00 76.69 171 SER A N 1
ATOM 1380 C CA . SER A 1 171 ? 30.429 5.952 -31.183 1.00 76.69 171 SER A CA 1
ATOM 1381 C C . SER A 1 171 ? 31.835 6.337 -30.735 1.00 76.69 171 SER A C 1
ATOM 1383 O O . SER A 1 171 ? 32.023 6.877 -29.645 1.00 76.69 171 SER A O 1
ATOM 1385 N N . ILE A 1 172 ? 32.826 6.055 -31.574 1.00 77.88 172 ILE A N 1
ATOM 1386 C CA . ILE A 1 172 ? 34.237 6.338 -31.317 1.00 77.88 172 ILE A CA 1
ATOM 1387 C C . ILE A 1 172 ? 34.684 7.404 -32.305 1.00 77.88 172 ILE A C 1
ATOM 1389 O O . ILE A 1 172 ? 34.606 7.217 -33.522 1.00 77.88 172 ILE A O 1
ATOM 1393 N N . ILE A 1 173 ? 35.163 8.523 -31.777 1.00 76.88 173 ILE A N 1
ATOM 1394 C CA . ILE A 1 173 ? 35.675 9.641 -32.562 1.00 76.88 173 ILE A CA 1
ATOM 1395 C C . ILE A 1 173 ? 37.144 9.812 -32.207 1.00 76.88 173 ILE A C 1
ATOM 1397 O O . ILE A 1 173 ? 37.476 10.052 -31.048 1.00 76.88 173 ILE A O 1
ATOM 1401 N N . ALA A 1 174 ? 38.012 9.704 -33.207 1.00 73.44 174 ALA A N 1
ATOM 1402 C CA . ALA A 1 174 ? 39.434 9.984 -33.070 1.00 73.44 174 ALA A CA 1
ATOM 1403 C C . ALA A 1 174 ? 39.763 11.303 -33.774 1.00 73.44 174 ALA A C 1
ATOM 1405 O O . ALA A 1 174 ? 39.394 11.502 -34.932 1.00 73.44 174 ALA A O 1
ATOM 1406 N N . GLU A 1 175 ? 40.466 12.193 -33.085 1.00 75.25 175 GLU A N 1
ATOM 1407 C CA . GLU A 1 175 ? 40.958 13.462 -33.610 1.00 75.25 175 GLU A CA 1
ATOM 1408 C C . GLU A 1 175 ? 42.480 13.511 -33.503 1.00 75.25 175 GLU A C 1
ATOM 1410 O O . GLU A 1 175 ? 43.050 13.322 -32.429 1.00 75.25 175 GLU A O 1
ATOM 1415 N N . VAL A 1 176 ? 43.143 13.756 -34.631 1.00 71.81 176 VAL A N 1
ATOM 1416 C CA . VAL A 1 176 ? 44.603 13.833 -34.708 1.00 71.81 176 VAL A CA 1
ATOM 1417 C C . VAL A 1 176 ? 44.983 15.201 -35.289 1.00 71.81 176 VAL A C 1
ATOM 1419 O O . VAL A 1 176 ? 44.507 15.520 -36.385 1.00 71.81 176 VAL A O 1
ATOM 1422 N N . PRO A 1 177 ? 45.848 15.996 -34.621 1.00 66.38 177 PRO A N 1
ATOM 1423 C CA . PRO A 1 177 ? 46.117 17.400 -34.969 1.00 66.38 177 PRO A CA 1
ATOM 1424 C C . PRO A 1 177 ? 46.457 17.679 -36.443 1.00 66.38 177 PRO A C 1
ATOM 1426 O O . PRO A 1 177 ? 46.117 18.736 -36.959 1.00 66.38 177 PRO A O 1
ATOM 1429 N N . HIS A 1 178 ? 47.083 16.725 -37.140 1.00 66.19 178 HIS A N 1
ATOM 1430 C CA . HIS A 1 178 ? 47.523 16.876 -38.538 1.00 66.19 178 HIS A CA 1
ATOM 1431 C C . HIS A 1 178 ? 46.719 16.048 -39.553 1.00 66.19 178 HIS A C 1
ATOM 1433 O O . HIS A 1 178 ? 47.010 16.063 -40.744 1.00 66.19 178 HIS A O 1
ATOM 1439 N N . LEU A 1 179 ? 45.736 15.279 -39.089 1.00 64.81 179 LEU A N 1
ATOM 1440 C CA . LEU A 1 179 ? 45.034 14.251 -39.871 1.00 64.81 179 LEU A CA 1
ATOM 1441 C C . LEU A 1 179 ? 43.504 14.421 -39.829 1.00 64.81 179 LEU A C 1
ATOM 1443 O O . LEU A 1 179 ? 42.778 13.771 -40.585 1.00 64.81 179 LEU A O 1
ATOM 1447 N N . GLY A 1 180 ? 43.009 15.322 -38.977 1.00 68.88 180 GLY A N 1
ATOM 1448 C CA . GLY A 1 180 ? 41.593 15.641 -38.829 1.00 68.88 180 GLY A CA 1
ATOM 1449 C C . GLY A 1 180 ? 40.847 14.640 -37.945 1.00 68.88 180 GLY A C 1
ATOM 1450 O O . GLY A 1 180 ? 41.427 14.007 -37.064 1.00 68.88 180 GLY A O 1
ATOM 1451 N N . LYS A 1 181 ? 39.533 14.508 -38.170 1.00 76.56 181 LYS A N 1
ATOM 1452 C CA . LYS A 1 181 ? 38.633 13.632 -37.396 1.00 76.56 181 LYS A CA 1
ATOM 1453 C C . LYS A 1 181 ? 38.263 12.371 -38.178 1.00 76.56 181 LYS A C 1
ATOM 1455 O O . LYS A 1 181 ? 37.897 12.474 -39.351 1.00 76.56 181 LYS A O 1
ATOM 1460 N N . ALA A 1 182 ? 38.279 11.212 -37.531 1.00 72.44 182 ALA A N 1
ATOM 1461 C CA . ALA A 1 182 ? 37.750 9.943 -38.040 1.00 72.44 182 ALA A CA 1
ATOM 1462 C C . ALA A 1 182 ? 36.696 9.390 -37.071 1.00 72.44 182 ALA A C 1
ATOM 1464 O O . ALA A 1 182 ? 36.731 9.696 -35.874 1.00 72.44 182 ALA A O 1
ATOM 1465 N N . ARG A 1 183 ? 35.722 8.633 -37.587 1.00 75.25 183 ARG A N 1
ATOM 1466 C CA . ARG A 1 183 ? 34.580 8.156 -36.794 1.00 75.25 183 ARG A CA 1
ATOM 1467 C C . ARG A 1 183 ? 34.262 6.709 -37.122 1.00 75.25 183 ARG A C 1
ATOM 1469 O O . ARG A 1 183 ? 34.239 6.320 -38.278 1.00 75.25 183 ARG A O 1
ATOM 1476 N N . THR A 1 184 ? 33.952 5.932 -36.097 1.00 75.88 184 THR A N 1
ATOM 1477 C CA . THR A 1 184 ? 33.515 4.542 -36.239 1.00 75.88 184 THR A CA 1
ATOM 1478 C C . THR A 1 184 ? 32.543 4.182 -35.118 1.00 75.88 184 THR A C 1
ATOM 1480 O O . THR A 1 184 ? 32.439 4.904 -34.125 1.00 75.88 184 THR A O 1
ATOM 1483 N N . SER A 1 185 ? 31.795 3.094 -35.280 1.00 76.06 185 SER A N 1
ATOM 1484 C CA . SER A 1 185 ? 30.739 2.693 -34.350 1.00 76.06 185 SER A CA 1
ATOM 1485 C C . SER A 1 185 ? 30.752 1.192 -34.080 1.00 76.06 185 SER A C 1
ATOM 1487 O O . SER A 1 185 ? 30.878 0.405 -35.017 1.00 76.06 185 SER A O 1
ATOM 1489 N N . ILE A 1 186 ? 30.549 0.791 -32.823 1.00 71.38 186 ILE A N 1
ATOM 1490 C CA . ILE A 1 186 ? 30.514 -0.614 -32.392 1.00 71.38 186 ILE A CA 1
ATOM 1491 C C . ILE A 1 186 ? 29.220 -0.891 -31.622 1.00 71.38 186 ILE A C 1
ATOM 1493 O O . ILE A 1 186 ? 28.995 -0.275 -30.579 1.00 71.38 186 ILE A O 1
ATOM 1497 N N . PRO A 1 187 ? 28.382 -1.850 -32.043 1.00 70.75 187 PRO A N 1
ATOM 1498 C CA . PRO A 1 187 ? 27.231 -2.264 -31.245 1.00 70.75 187 PRO A CA 1
ATOM 1499 C C . PRO A 1 187 ? 27.656 -2.817 -29.872 1.00 70.75 187 PRO A C 1
ATOM 1501 O O . PRO A 1 187 ? 28.493 -3.716 -29.787 1.00 70.75 187 PRO A O 1
ATOM 1504 N N . CYS A 1 188 ? 27.041 -2.343 -28.784 1.00 65.62 188 CYS A N 1
ATOM 1505 C CA . CYS A 1 188 ? 27.411 -2.678 -27.403 1.00 65.62 188 CYS A CA 1
ATOM 1506 C C . CYS A 1 188 ? 27.402 -4.186 -27.115 1.00 65.62 188 CYS A C 1
ATOM 1508 O O . CYS A 1 188 ? 28.168 -4.654 -26.272 1.00 65.62 188 CYS A O 1
ATOM 1510 N N . ARG A 1 189 ? 26.560 -4.961 -27.814 1.00 61.34 189 ARG A N 1
ATOM 1511 C CA . ARG A 1 189 ? 26.469 -6.425 -27.659 1.00 61.34 189 ARG A CA 1
ATOM 1512 C C . ARG A 1 189 ? 27.812 -7.131 -27.861 1.00 61.34 189 ARG A C 1
ATOM 1514 O O . ARG A 1 189 ? 28.089 -8.101 -27.163 1.00 61.34 189 ARG A O 1
ATOM 1521 N N . TYR A 1 190 ? 28.653 -6.615 -28.755 1.00 59.03 190 TYR A N 1
ATOM 1522 C CA . TYR A 1 190 ? 29.955 -7.200 -29.063 1.00 59.03 190 TYR A CA 1
ATOM 1523 C C . TYR A 1 190 ? 30.986 -6.984 -27.943 1.00 59.03 190 TYR A C 1
ATOM 1525 O O . TYR A 1 190 ? 31.883 -7.791 -27.735 1.00 59.03 190 TYR A O 1
ATOM 1533 N N . LEU A 1 191 ? 30.784 -5.961 -27.115 1.00 57.25 191 LEU A N 1
ATOM 1534 C CA . LEU A 1 191 ? 31.667 -5.646 -25.992 1.00 57.25 191 LEU A CA 1
ATOM 1535 C C . LEU A 1 191 ? 31.187 -6.266 -24.670 1.00 57.25 191 LEU A C 1
ATOM 1537 O O . LEU A 1 191 ? 31.973 -6.443 -23.744 1.00 57.25 191 LEU A O 1
ATOM 1541 N N . VAL A 1 192 ? 29.894 -6.596 -24.570 1.00 53.53 192 VAL A N 1
ATOM 1542 C CA . VAL A 1 192 ? 29.267 -7.149 -23.356 1.00 53.53 192 VAL A CA 1
ATOM 1543 C C . VAL A 1 192 ? 29.270 -8.683 -23.334 1.00 53.53 192 VAL A C 1
ATOM 1545 O O . VAL A 1 192 ? 29.380 -9.265 -22.257 1.00 53.53 192 VAL A O 1
ATOM 1548 N N . LEU A 1 193 ? 29.146 -9.349 -24.490 1.00 48.25 193 LEU A N 1
ATOM 1549 C CA . LEU A 1 193 ? 29.048 -10.818 -24.578 1.00 48.25 193 LEU A CA 1
ATOM 1550 C C . LEU A 1 193 ? 30.401 -11.539 -24.566 1.00 48.25 193 LEU A C 1
ATOM 1552 O O . LEU A 1 193 ? 30.465 -12.743 -24.328 1.00 48.25 193 LEU A O 1
ATOM 1556 N N . TYR A 1 194 ? 31.481 -10.810 -24.805 1.00 46.62 194 TYR A N 1
ATOM 1557 C CA . TYR A 1 194 ? 32.791 -11.370 -25.077 1.00 46.62 194 TYR A CA 1
ATOM 1558 C C . TYR A 1 194 ? 33.739 -10.959 -23.945 1.00 46.62 194 TYR A C 1
ATOM 1560 O O . TYR A 1 194 ? 33.995 -9.775 -23.746 1.00 46.62 194 TYR A O 1
ATOM 1568 N N . GLY A 1 195 ? 34.225 -11.931 -23.162 1.00 47.22 195 GLY A N 1
ATOM 1569 C CA . GLY A 1 195 ? 35.071 -11.718 -21.977 1.00 47.22 195 GLY A CA 1
ATOM 1570 C C . GLY A 1 195 ? 36.325 -10.857 -22.214 1.00 47.22 195 GLY A C 1
ATOM 1571 O O . GLY A 1 195 ? 36.624 -10.447 -23.336 1.00 47.22 195 GLY A O 1
ATOM 1572 N N . GLN A 1 196 ? 37.082 -10.577 -21.141 1.00 51.97 196 GLN A N 1
ATOM 1573 C CA . GLN A 1 196 ? 38.120 -9.525 -21.086 1.00 51.97 196 GLN A CA 1
ATOM 1574 C C . GLN A 1 196 ? 39.195 -9.537 -22.198 1.00 51.97 196 GLN A C 1
ATOM 1576 O O . GLN A 1 196 ? 39.872 -8.526 -22.391 1.00 51.97 196 GLN A O 1
ATOM 1581 N N . GLU A 1 197 ? 39.369 -10.635 -22.931 1.00 51.75 197 GLU A N 1
ATOM 1582 C CA . GLU A 1 197 ? 40.365 -10.749 -24.002 1.00 51.75 197 GLU A CA 1
ATOM 1583 C C . GLU A 1 197 ? 39.814 -10.527 -25.415 1.00 51.75 197 GLU A C 1
ATOM 1585 O O . GLU A 1 197 ? 40.530 -10.040 -26.289 1.00 51.75 197 GLU A O 1
ATOM 1590 N N . THR A 1 198 ? 38.543 -10.838 -25.656 1.00 53.00 198 THR A N 1
ATOM 1591 C CA . THR A 1 198 ? 37.952 -10.856 -27.003 1.00 53.00 198 THR A CA 1
ATOM 1592 C C . THR A 1 198 ? 37.605 -9.462 -27.525 1.00 53.00 198 THR A C 1
ATOM 1594 O O . THR A 1 198 ? 37.897 -9.160 -28.681 1.00 53.00 198 THR A O 1
ATOM 1597 N N . TRP A 1 199 ? 37.125 -8.553 -26.672 1.00 56.06 199 TRP A N 1
ATOM 1598 C CA . TRP A 1 199 ? 36.837 -7.171 -27.082 1.00 56.06 199 TRP A CA 1
ATOM 1599 C C . TRP A 1 199 ? 38.099 -6.371 -27.460 1.00 56.06 199 TRP A C 1
ATOM 1601 O O . TRP A 1 199 ? 38.026 -5.422 -28.237 1.00 56.06 199 TRP A O 1
ATOM 1611 N N . LYS A 1 200 ? 39.290 -6.777 -26.987 1.00 57.47 200 LYS A N 1
ATOM 1612 C CA . LYS A 1 200 ? 40.573 -6.183 -27.413 1.00 57.47 200 LYS A CA 1
ATOM 1613 C C . LYS A 1 200 ? 40.856 -6.429 -28.898 1.00 57.47 200 LYS A C 1
ATOM 1615 O O . LYS A 1 200 ? 41.508 -5.604 -29.535 1.00 57.47 200 LYS A O 1
ATOM 1620 N N . ARG A 1 201 ? 40.384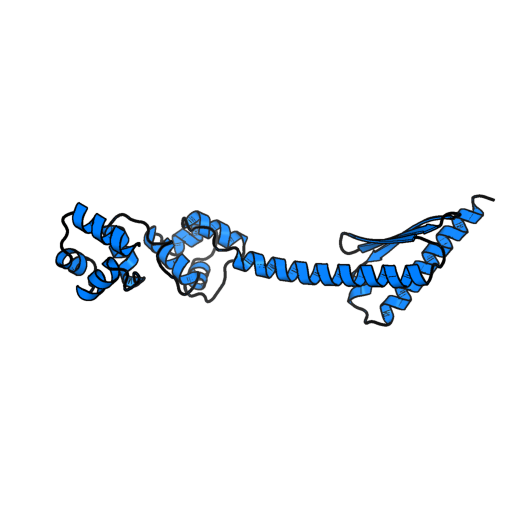 -7.553 -29.459 1.00 62.66 201 ARG A N 1
ATOM 1621 C CA . ARG A 1 201 ? 40.497 -7.840 -30.901 1.00 62.66 201 ARG A CA 1
ATOM 1622 C C . ARG A 1 201 ? 39.609 -6.905 -31.713 1.00 62.66 201 ARG A C 1
ATOM 1624 O O . ARG A 1 201 ? 40.058 -6.379 -32.725 1.00 62.66 201 ARG A O 1
ATOM 1631 N N . GLU A 1 202 ? 38.403 -6.636 -31.230 1.00 63.25 202 GLU A N 1
ATOM 1632 C CA . GLU A 1 202 ? 37.495 -5.681 -31.868 1.00 63.25 202 GLU A CA 1
ATOM 1633 C C . GLU A 1 202 ? 38.008 -4.246 -31.760 1.00 63.25 202 GLU A C 1
ATOM 1635 O O . GLU A 1 202 ? 38.032 -3.538 -32.759 1.00 63.25 202 GLU A O 1
ATOM 1640 N N . ALA A 1 203 ? 38.537 -3.841 -30.601 1.00 60.03 203 ALA A N 1
ATOM 1641 C CA . ALA A 1 203 ? 39.191 -2.543 -30.440 1.00 60.03 203 ALA A CA 1
ATOM 1642 C C . ALA A 1 203 ? 40.367 -2.354 -31.421 1.00 60.03 203 ALA A C 1
ATOM 1644 O O . ALA A 1 203 ? 40.576 -1.255 -31.931 1.00 60.03 203 ALA A O 1
ATOM 1645 N N . ARG A 1 204 ? 41.112 -3.426 -31.739 1.00 64.44 204 ARG A N 1
ATOM 1646 C CA . ARG A 1 204 ? 42.137 -3.401 -32.798 1.00 64.44 204 ARG A CA 1
ATOM 1647 C C . ARG A 1 204 ? 41.527 -3.277 -34.193 1.00 64.44 204 ARG A C 1
ATOM 1649 O O . ARG A 1 204 ? 42.038 -2.491 -34.978 1.00 64.44 204 ARG A O 1
ATOM 1656 N N . ALA A 1 205 ? 40.460 -4.008 -34.512 1.00 67.00 205 ALA A N 1
ATOM 1657 C CA . ALA A 1 205 ? 39.782 -3.903 -35.810 1.00 67.00 205 ALA A CA 1
ATOM 1658 C C . ALA A 1 205 ? 39.263 -2.476 -36.063 1.00 67.00 205 ALA A C 1
ATOM 1660 O O . ALA A 1 205 ? 39.532 -1.879 -37.099 1.00 67.00 205 ALA A O 1
ATOM 1661 N N . VAL A 1 206 ? 38.642 -1.891 -35.045 1.00 66.50 206 VAL A N 1
ATOM 1662 C CA . VAL A 1 206 ? 38.165 -0.502 -35.010 1.00 66.50 206 VAL A CA 1
ATOM 1663 C C . VAL A 1 206 ? 39.310 0.484 -35.230 1.00 66.50 206 VAL A C 1
ATOM 1665 O O . VAL A 1 206 ? 39.174 1.464 -35.958 1.00 66.50 206 VAL A O 1
ATOM 1668 N N . MET A 1 207 ? 40.470 0.210 -34.637 1.00 62.72 207 MET A N 1
ATOM 1669 C CA . MET A 1 207 ? 41.674 1.004 -34.846 1.00 62.72 207 MET A CA 1
ATOM 1670 C C . MET A 1 207 ? 42.213 0.884 -36.271 1.00 62.72 207 MET A C 1
ATOM 1672 O O . MET A 1 207 ? 42.602 1.894 -36.850 1.00 62.72 207 MET A O 1
ATOM 1676 N N . TYR A 1 208 ? 42.203 -0.314 -36.861 1.00 65.69 208 TYR A N 1
ATOM 1677 C CA . TYR A 1 208 ? 42.558 -0.501 -38.267 1.00 65.69 208 TYR A CA 1
ATOM 1678 C C . TYR A 1 208 ? 41.618 0.270 -39.194 1.00 65.69 208 TYR A C 1
ATOM 1680 O O . TYR A 1 208 ? 42.097 0.897 -40.138 1.00 65.69 208 TYR A O 1
ATOM 1688 N N . ASP A 1 209 ? 40.316 0.288 -38.908 1.00 70.44 209 ASP A N 1
ATOM 1689 C CA . ASP A 1 209 ? 39.344 1.058 -39.686 1.00 70.44 209 ASP A CA 1
ATOM 1690 C C . ASP A 1 209 ? 39.590 2.565 -39.574 1.00 70.44 209 ASP A C 1
ATOM 1692 O O . ASP A 1 209 ? 39.650 3.247 -40.597 1.00 70.44 209 ASP A O 1
ATOM 1696 N N . LEU A 1 210 ? 39.843 3.078 -38.364 1.00 66.69 210 LEU A N 1
ATOM 1697 C CA . LEU A 1 210 ? 40.209 4.483 -38.151 1.00 66.69 210 LEU A CA 1
ATOM 1698 C C . LEU A 1 210 ? 41.504 4.850 -38.890 1.00 66.69 210 LEU A C 1
ATOM 1700 O O . LEU A 1 210 ? 41.545 5.851 -39.603 1.00 66.69 210 LEU A O 1
ATOM 1704 N N . ILE A 1 211 ? 42.554 4.028 -38.782 1.00 66.81 211 ILE A N 1
ATOM 1705 C CA . ILE A 1 211 ? 43.824 4.237 -39.498 1.00 66.81 211 ILE A CA 1
ATOM 1706 C C . ILE A 1 211 ? 43.595 4.223 -41.015 1.00 66.81 211 ILE A C 1
ATOM 1708 O O . ILE A 1 211 ? 44.162 5.043 -41.738 1.00 66.81 211 ILE A O 1
ATOM 1712 N N . ARG A 1 212 ? 42.736 3.330 -41.517 1.00 68.19 212 ARG A N 1
ATOM 1713 C CA . ARG A 1 212 ? 42.387 3.244 -42.939 1.00 68.19 212 ARG A CA 1
ATOM 1714 C C . ARG A 1 212 ? 41.618 4.473 -43.416 1.00 68.19 212 ARG A C 1
ATOM 1716 O O . ARG A 1 212 ? 41.879 4.946 -44.522 1.00 68.19 212 ARG A O 1
ATOM 1723 N N . GLU A 1 213 ? 40.697 5.004 -42.613 1.00 67.94 213 GLU A N 1
ATOM 1724 C CA . GLU A 1 213 ? 40.021 6.274 -42.903 1.00 67.94 213 GLU A CA 1
ATOM 1725 C C . GLU A 1 213 ? 41.014 7.435 -42.973 1.00 67.94 213 GLU A C 1
ATOM 1727 O O . GLU A 1 213 ? 40.992 8.205 -43.935 1.00 67.94 213 GLU A O 1
ATOM 1732 N N . PHE A 1 214 ? 41.923 7.527 -42.003 1.00 66.25 214 PHE A N 1
ATOM 1733 C CA . PHE A 1 214 ? 42.978 8.537 -41.983 1.00 66.25 214 PHE A CA 1
ATOM 1734 C C . PHE A 1 214 ? 43.907 8.436 -43.204 1.00 66.25 214 PHE A C 1
ATOM 1736 O O . PHE A 1 214 ? 44.158 9.441 -43.871 1.00 66.25 214 PHE A O 1
ATOM 1743 N N . ALA A 1 215 ? 44.332 7.226 -43.580 1.00 64.50 215 ALA A N 1
ATOM 1744 C CA . ALA A 1 215 ? 45.158 6.991 -44.766 1.00 64.50 215 ALA A CA 1
ATOM 1745 C C . ALA A 1 215 ? 44.432 7.351 -46.079 1.00 64.50 215 ALA A C 1
ATOM 1747 O O . ALA A 1 215 ? 45.037 7.897 -47.002 1.00 64.50 215 ALA A O 1
ATOM 1748 N N . ARG A 1 216 ? 43.118 7.090 -46.175 1.00 67.50 216 ARG A N 1
ATOM 1749 C CA . ARG A 1 216 ? 42.295 7.525 -47.321 1.00 67.50 216 ARG A CA 1
ATOM 1750 C C . ARG A 1 216 ? 42.192 9.045 -47.413 1.00 67.50 216 ARG A C 1
ATOM 1752 O O . ARG A 1 216 ? 42.174 9.571 -48.522 1.00 67.50 216 ARG A O 1
ATOM 1759 N N . LYS A 1 217 ? 42.117 9.743 -46.276 1.00 64.56 217 LYS A N 1
ATOM 1760 C CA . LYS A 1 217 ? 42.073 11.211 -46.236 1.00 64.56 217 LYS A CA 1
ATOM 1761 C C . LYS A 1 217 ? 43.402 11.839 -46.658 1.00 64.56 217 LYS A C 1
ATOM 1763 O O . LYS A 1 217 ? 43.368 12.784 -47.434 1.00 64.56 217 LYS A O 1
ATOM 1768 N N . GLN A 1 218 ? 44.544 11.268 -46.265 1.00 61.72 218 GLN A N 1
ATOM 1769 C CA . GLN A 1 218 ? 45.856 11.715 -46.760 1.00 61.72 218 GLN A CA 1
ATOM 1770 C C . GLN A 1 218 ? 46.013 11.540 -48.276 1.00 61.72 218 GLN A C 1
ATOM 1772 O O . GLN A 1 218 ? 46.469 12.459 -48.940 1.00 61.72 218 GLN A O 1
ATOM 1777 N N . LYS A 1 219 ? 45.568 10.410 -48.848 1.00 59.72 219 LYS A N 1
ATOM 1778 C CA . LYS A 1 219 ? 45.627 10.175 -50.307 1.00 59.72 219 LYS A CA 1
ATOM 1779 C C . LYS A 1 219 ? 44.716 11.079 -51.146 1.00 59.72 219 LYS A C 1
ATOM 1781 O O . LYS A 1 219 ? 44.868 11.110 -52.358 1.00 59.72 219 LYS A O 1
ATOM 1786 N N . ARG A 1 220 ? 43.733 11.746 -50.535 1.00 57.19 220 ARG A N 1
ATOM 1787 C CA . ARG A 1 220 ? 42.829 12.693 -51.212 1.00 57.19 220 ARG A CA 1
ATOM 1788 C C . ARG A 1 220 ? 43.286 14.152 -51.095 1.00 57.19 220 ARG A C 1
ATOM 1790 O O . ARG A 1 220 ? 42.668 15.006 -51.716 1.00 57.19 220 ARG A O 1
ATOM 1797 N N . GLY A 1 221 ? 44.303 14.427 -50.275 1.00 52.69 221 GLY A N 1
ATOM 1798 C CA . GLY A 1 221 ? 44.866 15.761 -50.047 1.00 52.69 221 GLY A CA 1
ATOM 1799 C C . GLY A 1 221 ? 46.306 15.927 -50.544 1.00 52.69 221 GLY A C 1
ATOM 1800 O O . GLY A 1 221 ? 46.953 16.886 -50.135 1.00 52.69 221 GLY A O 1
ATOM 1801 N N . ALA A 1 222 ? 46.800 14.995 -51.366 1.00 44.31 222 ALA A N 1
ATOM 1802 C CA . ALA A 1 222 ? 48.072 15.062 -52.084 1.00 44.31 222 ALA A CA 1
ATOM 1803 C C . ALA A 1 222 ? 47.805 15.076 -53.592 1.00 44.31 222 ALA A C 1
ATOM 1805 O O . ALA A 1 222 ? 46.835 14.392 -54.000 1.00 44.31 222 ALA A O 1
#

=== Feature glossary ===
The record interleaves many kinds of information about one protein. Here is each kind framed as the question it answers.

Q: What are the backbone torsion angles?
A: φ (phi) and ψ (psi) are the two rotatable backbone dihedrals per residue: φ is the C(i-1)–N–Cα–C torsion, ψ is the N–Cα–C–N(i+1) torsion, both in degrees on (−180°, 180°]. α-helical residues cluster near (−60°, −45°); β-strand residues near (−120°, +130°). A Ramachandran plot is simply a scatter of (φ, ψ) for every residue.

Q: What is the amino-acid chain?
A: This is the polypeptide sequence — one letter per residue, N-terminus first. Length ranges from a few dozen residues for small domains to over a thousand for large multi-domain proteins.

Q: How mobile is each atom in the crystal?
A: For experimental (PDB) structures, the B-factor (temperature factor) quantifies the positional spread of each atom in the crystal — a combination of thermal vibration and static disorder — in units of Å². High B-factors mark flexible loops or poorly resolved regions; low B-factors mark the rigid, well-ordered core.

Q: Are the domains correctly placed relative to each other?
A: Predicted Aligned Error (PAE) is an AlphaFold confidence matrix: entry (i, j) is the expected error in the position of residue j, in ångströms, when the prediction is superimposed on the true structure at residue i. Low PAE within a block of residues means that block is internally rigid and well-predicted; high PAE between two blocks means their relative placement is uncertain even if each block individually is confident.

Q: How confident is the AlphaFold model at each residue?
A: pLDDT is the predicted lDDT-Cα score: AlphaFold's confidence that the local environment of each residue (all inter-atomic distances within 15 Å) is correctly placed. It is a per-residue number between 0 and 100, with higher meaning more reliable.

Q: What family and function is it annotated with?
A: Functional annotations link the protein to curated databases. InterPro entries identify conserved domains and families by matching the sequence against member-database signatures (Pfam, PROSITE, CDD, …). Gene Ontology (GO) terms describe molecular function, biological process, and cellular component in a controlled vocabulary. CATH places the structure in a hierarchical fold classification (Class/Architecture/Topology/Homologous-superfamily). The organism is the source species.

Q: How big and how compact is the whole molecule?
A: Three whole-structure scalars: the radius of gyration (RMS distance of Cα from centroid, in Å), the count of Cα–Cα contacts (pairs closer than 8 Å and separated by more than four residues in sequence — i.e. tertiary, not local, contacts), and the bounding-box dimensions. Together they distinguish compact globular folds from extended fibres or disordered chains.

Q: What known structures does this most resemble?
A: The Foldseek neighbor list gives the closest experimentally determined structures in the PDB, ranked by structural alignment. TM-score near 1 means near-identical fold; near 0.3 means only rough topology match. This is how one finds what a novel AlphaFold prediction most resembles in the solved-structure universe.

Q: Which residues are buried vs exposed?
A: SASA measures how much of the protein is reachable by solvent. It is computed by rolling a water-sized probe over the atomic surface and summing the exposed area (Å²). Per-residue SASA distinguishes core (buried, low SASA) from surface (exposed, high SASA) residues; total SASA is a whole-molecule size measure.

Q: Which residues are in helices, strands, or loops?
A: Eight-state secondary structure (DSSP): H is the canonical α-helix, G the tighter 3₁₀-helix, I the wider π-helix; E/B are β-structure, T and S are turns and bends, and '-' is everything else. DSSP derives these from the pattern of main-chain N–H···O=C hydrogen bonds, not from the sequence.

Q: Where is each backbone atom in 3D?
A: Structure coordinates are given as an mmCIF _atom_site loop: one row per atom with element, residue name, chain id, sequence number, and x/y/z position in Å. Only the four main-chain atoms per residue are included here; side chains are omitted to keep the record compact.

Q: What if only a Cα trace is available?
A: Three-state secondary structure (P-SEA) collapses the eight DSSP classes into helix (a), strand (b), and coil (c). P-SEA assigns these from Cα geometry alone — distances and angles — without requiring backbone oxygens, so it works on any Cα trace.

Q: What do the rendered images show?
A: The six renders are orthographic views along the three Cartesian axes in both directions. Representation (cartoon, sticks, or surface) and color scheme (sequence-rainbow or by-chain) vary across proteins so the training set covers all the common visualization conventions.

Q: What does the local fold look like, residue by residue?
A: Foldseek's 3Di representation compresses backbone geometry into a per-residue letter drawn from a learned twenty-state alphabet. It captures the tertiary interaction pattern around each residue — which residues are packed against it in space, regardless of where they are in sequence.

Q: What do the diagnostic plots show?
A: The contact map is a binary N×N matrix image: pixel (i, j) is dark where Cα_i and Cα_j are within 8 Å and |i−j|>4. Because the |i−j|>4 filter removes local helical contacts, off-diagonal stripes parallel to the main diagonal indicate parallel β-sheets; stripes perpendicular to it indicate antiparallel β-sheets. The Ramachandran plot scatters every residue's (φ, ψ) pair against the sterically allowed regions. The PAE heatmap renders the predicted-aligned-error matrix.